Protein AF-A0A9P4Z4A3-F1 (afdb_monomer_lite)

Structure (mmCIF, N/CA/C/O backbone):
data_AF-A0A9P4Z4A3-F1
#
_entry.id   AF-A0A9P4Z4A3-F1
#
loop_
_atom_site.group_PDB
_atom_site.id
_atom_site.type_symbol
_atom_site.label_atom_id
_atom_site.label_alt_id
_atom_site.label_comp_id
_atom_site.label_asym_id
_atom_site.label_entity_id
_atom_site.label_seq_id
_atom_site.pdbx_PDB_ins_code
_atom_site.Cartn_x
_atom_site.Cartn_y
_atom_site.Cartn_z
_atom_site.occupancy
_atom_site.B_iso_or_equiv
_atom_site.auth_seq_id
_atom_site.auth_comp_id
_atom_site.auth_asym_id
_atom_site.auth_atom_id
_atom_site.pdbx_PDB_model_num
ATOM 1 N N . MET A 1 1 ? 1.607 21.836 -8.203 1.00 48.78 1 MET A N 1
ATOM 2 C CA . MET A 1 1 ? 0.965 21.521 -6.909 1.00 48.78 1 MET A CA 1
ATOM 3 C C . MET A 1 1 ? 2.015 21.617 -5.809 1.00 48.78 1 MET A C 1
ATOM 5 O O . MET A 1 1 ? 3.142 21.202 -6.047 1.00 48.78 1 MET A O 1
ATOM 9 N N . LEU A 1 2 ? 1.691 22.200 -4.655 1.00 51.38 2 LEU A N 1
ATOM 10 C CA . LEU A 1 2 ? 2.585 22.240 -3.490 1.00 51.38 2 LEU A CA 1
ATOM 11 C C . LEU A 1 2 ? 2.253 21.003 -2.627 1.00 51.38 2 LEU A C 1
ATOM 13 O O . LEU A 1 2 ? 1.085 20.830 -2.299 1.00 51.38 2 LEU A O 1
ATOM 17 N N . LEU A 1 3 ? 3.227 20.147 -2.298 1.00 50.47 3 LEU A N 1
ATOM 18 C CA . LEU A 1 3 ? 3.040 18.896 -1.536 1.00 50.47 3 LEU A CA 1
ATOM 19 C C . LEU A 1 3 ? 3.830 18.951 -0.227 1.00 50.47 3 LEU A C 1
ATOM 21 O O . LEU A 1 3 ? 5.022 19.246 -0.291 1.00 50.47 3 LEU A O 1
ATOM 25 N N . ARG A 1 4 ? 3.205 18.584 0.902 1.00 61.47 4 ARG A N 1
ATOM 26 C CA . ARG A 1 4 ? 3.897 18.293 2.169 1.00 61.47 4 ARG A CA 1
ATOM 27 C C . ARG A 1 4 ? 4.368 16.847 2.192 1.00 61.47 4 ARG A C 1
ATOM 29 O O . ARG A 1 4 ? 3.581 15.954 1.934 1.00 61.47 4 ARG A O 1
ATOM 36 N N . VAL A 1 5 ? 5.641 16.605 2.492 1.00 59.59 5 VAL A N 1
ATOM 37 C CA . VAL A 1 5 ? 6.171 15.249 2.718 1.00 59.59 5 VAL A CA 1
ATOM 38 C C . VAL A 1 5 ? 6.483 15.105 4.194 1.00 59.59 5 VAL A C 1
ATOM 40 O O . VAL A 1 5 ? 7.245 15.921 4.701 1.00 59.59 5 VAL A O 1
ATOM 43 N N . SER A 1 6 ? 5.933 14.081 4.841 1.00 62.94 6 SER A N 1
ATOM 44 C CA . SER A 1 6 ? 6.217 13.713 6.230 1.00 62.94 6 SER A CA 1
ATOM 45 C C . SER A 1 6 ? 6.711 12.269 6.274 1.00 62.94 6 SER A C 1
ATOM 47 O O . SER A 1 6 ? 6.132 11.395 5.629 1.00 62.94 6 SER A O 1
ATOM 49 N N . VAL A 1 7 ? 7.818 12.027 6.978 1.00 57.16 7 VAL A N 1
ATOM 50 C CA . VAL A 1 7 ? 8.498 10.726 6.979 1.00 57.16 7 VAL A CA 1
ATOM 51 C C . VAL A 1 7 ? 8.561 10.174 8.394 1.00 57.16 7 VAL A C 1
ATOM 53 O O . VAL A 1 7 ? 9.116 10.815 9.278 1.00 57.16 7 VAL A O 1
ATOM 56 N N . LEU A 1 8 ? 8.027 8.969 8.561 1.00 57.06 8 LEU A N 1
ATOM 57 C CA . LEU A 1 8 ? 7.970 8.230 9.813 1.00 57.06 8 LEU A CA 1
ATOM 58 C C . LEU A 1 8 ? 9.167 7.272 9.879 1.00 57.06 8 LEU A C 1
ATOM 60 O O . LEU A 1 8 ? 9.311 6.428 8.988 1.00 57.06 8 LEU A O 1
ATOM 64 N N . TYR A 1 9 ? 10.003 7.380 10.916 1.00 56.19 9 TYR A N 1
ATOM 65 C CA . TYR A 1 9 ? 11.151 6.491 11.128 1.00 56.19 9 TYR A CA 1
ATOM 66 C C . TYR A 1 9 ? 11.022 5.688 12.432 1.00 56.19 9 TYR A C 1
ATOM 68 O O . TYR A 1 9 ? 10.467 6.191 13.406 1.00 56.19 9 TYR A O 1
ATOM 76 N N . PRO A 1 10 ? 11.662 4.506 12.524 1.00 48.97 10 PRO A N 1
ATOM 77 C CA . PRO A 1 10 ? 11.825 3.755 13.777 1.00 48.97 10 PRO A CA 1
ATOM 78 C C . PRO A 1 10 ? 12.672 4.488 14.833 1.00 48.97 10 PRO A C 1
ATOM 80 O O . PRO A 1 10 ? 12.781 4.065 15.980 1.00 48.97 10 PRO A O 1
ATOM 83 N N . SER A 1 11 ? 13.313 5.593 14.445 1.00 43.56 11 SER A N 1
ATOM 84 C CA . SER A 1 11 ? 14.218 6.367 15.292 1.00 43.56 11 SER A CA 1
ATOM 85 C C . SER A 1 11 ? 14.019 7.868 15.266 1.00 43.56 11 SER A C 1
ATOM 87 O O . SER A 1 11 ? 14.801 8.574 15.903 1.00 43.56 11 SER A O 1
ATOM 89 N N . SER A 1 12 ? 13.037 8.369 14.514 1.00 44.56 12 SER A N 1
ATOM 90 C CA . SER A 1 12 ? 12.741 9.794 14.545 1.00 44.56 12 SER A CA 1
ATOM 91 C C . SER A 1 12 ? 11.955 10.148 15.801 1.00 44.56 12 SER A C 1
ATOM 93 O O . SER A 1 12 ? 11.471 9.285 16.535 1.00 44.56 12 SER A O 1
ATOM 95 N N . THR A 1 13 ? 11.808 11.444 16.039 1.00 42.16 13 THR A N 1
ATOM 96 C CA . THR A 1 13 ? 10.927 12.014 17.059 1.00 42.16 13 THR A CA 1
ATOM 97 C C . THR A 1 13 ? 9.481 11.474 16.990 1.00 42.16 13 THR A C 1
ATOM 99 O O . THR A 1 13 ? 8.774 11.520 17.990 1.00 42.16 13 THR A O 1
ATOM 102 N N . GLU A 1 14 ? 9.079 10.854 15.871 1.00 50.16 14 GLU A N 1
ATOM 103 C CA . GLU A 1 14 ? 7.826 10.118 15.645 1.00 50.16 14 GLU A CA 1
ATOM 104 C C . GLU A 1 14 ? 8.066 8.595 15.780 1.00 50.16 14 GLU A C 1
ATOM 106 O O . GLU A 1 14 ? 8.220 7.877 14.796 1.00 50.16 14 GLU A O 1
ATOM 111 N N . LYS A 1 15 ? 8.177 8.095 17.016 1.00 56.56 15 LYS A N 1
ATOM 112 C CA . LYS A 1 15 ? 8.775 6.778 17.319 1.00 56.56 15 LYS A CA 1
ATOM 113 C C . LYS A 1 15 ? 7.896 5.579 16.943 1.00 56.56 15 LYS A C 1
ATOM 115 O O . LYS A 1 15 ? 7.128 5.092 17.776 1.00 56.56 15 LYS A O 1
ATOM 120 N N . LEU A 1 16 ? 8.075 5.024 15.745 1.00 59.75 16 LEU A N 1
ATOM 121 C CA . LEU A 1 16 ? 7.850 3.583 15.562 1.00 59.75 16 LEU A CA 1
ATOM 122 C C . LEU A 1 16 ? 8.894 2.817 16.405 1.00 59.75 16 LEU A C 1
ATOM 124 O O . LEU A 1 16 ? 9.981 3.352 16.629 1.00 59.75 16 LEU A O 1
ATOM 128 N N . PRO A 1 17 ? 8.607 1.612 16.927 1.00 60.41 17 PRO A N 1
ATOM 129 C CA . PRO A 1 17 ? 9.625 0.839 17.633 1.00 60.41 17 PRO A CA 1
ATOM 130 C C . PRO A 1 17 ? 10.829 0.584 16.714 1.00 60.41 17 PRO A C 1
ATOM 132 O O . PRO A 1 17 ? 10.660 0.285 15.532 1.00 60.41 17 PRO A O 1
ATOM 135 N N . SER A 1 18 ? 12.040 0.750 17.253 1.00 58.38 18 SER A N 1
ATOM 136 C CA . SER A 1 18 ? 13.311 0.787 16.507 1.00 58.38 18 SER A CA 1
ATOM 137 C C . SER A 1 18 ? 13.627 -0.489 15.716 1.00 58.38 18 SER A C 1
ATOM 139 O O . SER A 1 18 ? 14.493 -0.492 14.854 1.00 58.38 18 SER A O 1
ATOM 141 N N . ASP A 1 19 ? 12.937 -1.574 16.021 1.00 66.50 19 ASP A N 1
ATOM 142 C CA . ASP A 1 19 ? 13.086 -2.909 15.461 1.00 66.50 19 ASP A CA 1
ATOM 143 C C . ASP A 1 19 ? 11.904 -3.329 14.579 1.00 66.50 19 ASP A C 1
ATOM 145 O O . ASP A 1 19 ? 11.786 -4.506 14.269 1.00 66.50 19 ASP A O 1
ATOM 149 N N . THR A 1 20 ? 11.047 -2.390 14.164 1.00 74.62 20 THR A N 1
ATOM 150 C CA . THR A 1 20 ? 9.906 -2.699 13.290 1.00 74.62 20 THR A CA 1
ATOM 151 C C . THR A 1 20 ? 10.229 -2.516 11.816 1.00 74.62 20 THR A C 1
ATOM 153 O O . THR A 1 20 ? 10.944 -1.590 11.424 1.00 74.62 20 THR A O 1
ATOM 156 N N . TRP A 1 21 ? 9.613 -3.353 10.981 1.00 85.62 21 TRP A N 1
ATOM 157 C CA . TRP A 1 21 ? 9.595 -3.191 9.532 1.00 85.62 21 TRP A CA 1
ATOM 158 C C . TRP A 1 21 ? 8.211 -2.730 9.062 1.00 85.62 21 TRP A C 1
ATOM 160 O O . TRP A 1 21 ? 7.334 -3.566 8.838 1.00 85.62 21 TRP A O 1
ATOM 170 N N . PRO A 1 22 ? 7.957 -1.421 8.890 1.00 89.81 22 PRO A N 1
ATOM 171 C CA . PRO A 1 22 ? 6.704 -0.955 8.311 1.00 89.81 22 PRO A CA 1
ATOM 172 C C . PRO A 1 22 ? 6.542 -1.449 6.875 1.00 89.81 22 PRO A C 1
ATOM 174 O O . PRO A 1 22 ? 7.408 -1.206 6.040 1.00 89.81 22 PRO A O 1
ATOM 177 N N . GLU A 1 23 ? 5.419 -2.087 6.574 1.00 90.69 23 GLU A N 1
ATOM 178 C CA . GLU A 1 23 ? 5.132 -2.635 5.240 1.00 90.69 23 GLU A CA 1
ATOM 179 C C . GLU A 1 23 ? 3.881 -2.022 4.607 1.00 90.69 23 GLU A C 1
ATOM 181 O O . GLU A 1 23 ? 3.745 -1.950 3.388 1.00 90.69 23 GLU A O 1
ATOM 186 N N . GLY A 1 24 ? 2.964 -1.523 5.432 1.00 93.31 24 GLY A N 1
ATOM 187 C CA . GLY A 1 24 ? 1.728 -0.909 4.974 1.00 93.31 24 GLY A CA 1
ATOM 188 C C . GLY A 1 24 ? 1.406 0.344 5.767 1.00 93.31 24 GLY A C 1
ATOM 189 O O . GLY A 1 24 ? 1.758 0.489 6.938 1.00 93.31 24 GLY A O 1
ATOM 190 N N . ILE A 1 25 ? 0.727 1.263 5.093 1.00 95.00 25 ILE A N 1
ATOM 191 C CA . ILE A 1 25 ? 0.263 2.520 5.659 1.00 95.00 25 ILE A CA 1
ATOM 192 C C . ILE A 1 25 ? -1.116 2.835 5.092 1.00 95.00 25 ILE A C 1
ATOM 194 O O . ILE A 1 25 ? -1.374 2.611 3.909 1.00 95.00 25 ILE A O 1
ATOM 198 N N . SER A 1 26 ? -2.001 3.358 5.934 1.00 95.00 26 SER A N 1
ATOM 199 C CA . SER A 1 26 ? -3.251 3.962 5.485 1.00 95.00 26 SER A CA 1
ATOM 200 C C . SER A 1 26 ? -3.609 5.150 6.366 1.00 95.00 26 SER A C 1
ATOM 202 O O . SER A 1 26 ? -3.482 5.075 7.589 1.00 95.00 26 SER A O 1
ATOM 204 N N . VAL A 1 27 ? -4.054 6.250 5.761 1.00 91.00 27 VAL A N 1
ATOM 205 C CA . VAL A 1 27 ? -4.457 7.450 6.507 1.00 91.00 27 VAL A CA 1
ATOM 206 C C . VAL A 1 27 ? -5.970 7.465 6.728 1.00 91.00 27 VAL A C 1
ATOM 208 O O . VAL A 1 27 ? -6.758 7.302 5.792 1.00 91.00 27 VAL A O 1
ATOM 211 N N . ARG A 1 28 ? -6.387 7.672 7.980 1.00 91.12 28 ARG A N 1
ATOM 212 C CA . ARG A 1 28 ? -7.790 7.863 8.370 1.00 91.12 28 ARG A CA 1
ATOM 213 C C . ARG A 1 28 ? -8.300 9.232 7.921 1.00 91.12 28 ARG A C 1
ATOM 215 O O . ARG A 1 28 ? -7.529 10.179 7.784 1.00 91.12 28 ARG A O 1
ATOM 222 N N . ARG A 1 29 ? -9.622 9.399 7.805 1.00 85.69 29 ARG A N 1
ATOM 223 C CA . ARG A 1 29 ? -10.233 10.725 7.571 1.00 85.69 29 ARG A CA 1
ATOM 224 C C . ARG A 1 29 ? -9.938 11.727 8.696 1.00 85.69 29 ARG A C 1
ATOM 226 O O . ARG A 1 29 ? -9.968 12.930 8.458 1.00 85.69 29 ARG A O 1
ATOM 233 N N . THR A 1 30 ? -9.632 11.250 9.905 1.00 82.56 30 THR A N 1
ATOM 234 C CA . THR A 1 30 ? -9.181 12.092 11.028 1.00 82.56 30 THR A CA 1
ATOM 235 C C . THR A 1 30 ? -7.771 12.657 10.837 1.00 82.56 30 THR A C 1
ATOM 237 O O . THR A 1 30 ? -7.389 13.564 11.570 1.00 82.56 30 THR A O 1
ATOM 240 N N . GLY A 1 31 ? -7.002 12.139 9.873 1.00 82.81 31 GLY A N 1
ATOM 241 C CA . GLY A 1 31 ? -5.574 12.416 9.713 1.00 82.81 31 GLY A CA 1
ATOM 242 C C . GLY A 1 31 ? -4.672 11.476 10.517 1.00 82.81 31 GLY A C 1
ATOM 243 O O . GLY A 1 31 ? -3.457 11.520 10.343 1.00 82.81 31 GLY A O 1
ATOM 244 N N . ASP A 1 32 ? -5.240 10.605 11.359 1.00 87.44 32 ASP A N 1
ATOM 245 C CA . ASP A 1 32 ? -4.472 9.561 12.041 1.00 87.44 32 ASP A CA 1
ATOM 246 C C . ASP A 1 32 ? -3.881 8.584 11.023 1.00 87.44 32 ASP A C 1
ATOM 248 O O . ASP A 1 32 ? -4.533 8.200 10.047 1.00 87.44 32 ASP A O 1
ATOM 252 N N . ILE A 1 33 ? -2.661 8.133 11.282 1.00 91.19 33 ILE A N 1
ATOM 253 C CA . ILE A 1 33 ? -1.950 7.210 10.400 1.00 91.19 33 ILE A CA 1
ATOM 254 C C . ILE A 1 33 ? -2.001 5.819 11.009 1.00 91.19 33 ILE A C 1
ATOM 256 O O . ILE A 1 33 ? -1.636 5.633 12.169 1.00 91.19 33 ILE A O 1
ATOM 260 N N . LEU A 1 34 ? -2.420 4.841 10.215 1.00 95.00 34 LEU A N 1
ATOM 261 C CA . LEU A 1 34 ? -2.324 3.426 10.541 1.00 95.00 34 LEU A CA 1
ATOM 262 C C . LEU A 1 34 ? -1.080 2.859 9.873 1.00 95.00 34 LEU A C 1
ATOM 264 O O . LEU A 1 34 ? -0.906 3.026 8.667 1.00 95.00 34 LEU A O 1
ATOM 268 N N . VAL A 1 35 ? -0.244 2.177 10.647 1.00 94.19 35 VAL A N 1
ATOM 269 C CA . VAL A 1 35 ? 0.977 1.526 10.168 1.00 94.19 35 VAL A CA 1
ATOM 270 C C . VAL A 1 35 ? 0.901 0.042 10.491 1.00 94.19 35 VAL A C 1
ATOM 272 O O . VAL A 1 35 ? 0.472 -0.345 11.581 1.00 94.19 35 VAL A O 1
ATOM 275 N N . THR A 1 36 ? 1.302 -0.786 9.535 1.00 95.06 36 THR A N 1
ATOM 276 C CA . THR A 1 36 ? 1.400 -2.237 9.686 1.00 95.06 36 THR A CA 1
ATOM 277 C C . THR A 1 36 ? 2.842 -2.687 9.553 1.00 95.06 36 THR A C 1
ATOM 279 O O . THR A 1 36 ? 3.577 -2.135 8.734 1.00 95.06 36 THR A O 1
ATOM 282 N N . CYS A 1 37 ? 3.227 -3.705 10.318 1.00 90.31 37 CYS A N 1
ATOM 283 C CA . CYS A 1 37 ? 4.598 -4.201 10.361 1.00 90.31 37 CYS A CA 1
ATOM 284 C C . CYS A 1 37 ? 4.700 -5.609 9.754 1.00 90.31 37 CYS A C 1
ATOM 286 O O . CYS A 1 37 ? 3.863 -6.468 10.028 1.00 90.31 37 CYS A O 1
ATOM 288 N N . LEU A 1 38 ? 5.727 -5.858 8.940 1.00 89.56 38 LEU A N 1
ATOM 289 C CA . LEU A 1 38 ? 5.989 -7.154 8.299 1.00 89.56 38 LEU A CA 1
ATOM 290 C C . LEU A 1 38 ? 6.302 -8.258 9.323 1.00 89.56 38 LEU A C 1
ATOM 292 O O . LEU A 1 38 ? 6.051 -9.435 9.076 1.00 89.56 38 LEU A O 1
ATOM 296 N N . ASP A 1 39 ? 6.863 -7.862 10.460 1.00 84.88 39 ASP A N 1
ATOM 297 C CA . ASP A 1 39 ? 7.444 -8.696 11.510 1.00 84.88 39 ASP A CA 1
ATOM 298 C C . ASP A 1 39 ? 6.670 -8.660 12.834 1.00 84.88 39 ASP A C 1
ATOM 300 O O . ASP A 1 39 ? 7.022 -9.370 13.782 1.00 84.88 39 ASP A O 1
ATOM 304 N N . GLU A 1 40 ? 5.575 -7.898 12.887 1.00 90.75 40 GLU A N 1
ATOM 305 C CA . GLU A 1 40 ? 4.655 -7.898 14.017 1.00 90.75 40 GLU A CA 1
ATOM 306 C C . GLU A 1 40 ? 3.191 -7.964 13.564 1.00 90.75 40 GLU A C 1
ATOM 308 O O . GLU A 1 40 ? 2.786 -7.273 12.631 1.00 90.75 40 GLU A O 1
ATOM 313 N N . PRO A 1 41 ? 2.324 -8.723 14.259 1.00 95.56 41 PRO A N 1
ATOM 314 C CA . PRO A 1 41 ? 0.896 -8.784 13.953 1.00 95.56 41 PRO A CA 1
ATOM 315 C C . PRO A 1 41 ? 0.116 -7.605 14.570 1.00 95.56 41 PRO A C 1
ATOM 317 O O . PRO A 1 41 ? -1.062 -7.756 14.910 1.00 95.56 41 PRO A O 1
ATOM 320 N N . ASP A 1 42 ? 0.767 -6.453 14.749 1.00 94.44 42 ASP A N 1
ATOM 321 C CA . ASP A 1 42 ? 0.222 -5.270 15.412 1.00 94.44 42 ASP A CA 1
ATOM 322 C C . ASP A 1 42 ? -0.069 -4.157 14.389 1.00 94.44 42 ASP A C 1
ATOM 324 O O . ASP A 1 42 ? 0.760 -3.825 13.546 1.00 94.44 42 ASP A O 1
ATOM 328 N N . ILE A 1 43 ? -1.258 -3.552 14.477 1.00 95.69 43 ILE A N 1
ATOM 329 C CA . ILE A 1 43 ? -1.527 -2.255 13.844 1.00 95.69 43 ILE A CA 1
ATOM 330 C C . ILE A 1 43 ? -1.111 -1.181 14.832 1.00 95.69 43 ILE A C 1
ATOM 332 O O . ILE A 1 43 ? -1.608 -1.146 15.965 1.00 95.69 43 ILE A O 1
ATOM 336 N N . LEU A 1 44 ? -0.257 -0.274 14.384 1.00 93.31 44 LEU A N 1
ATOM 337 C CA . LEU A 1 44 ? 0.111 0.926 15.115 1.00 93.31 44 LEU A CA 1
ATOM 338 C C . LEU A 1 44 ? -0.728 2.102 14.610 1.00 93.31 44 LEU A C 1
ATOM 340 O O . LEU A 1 44 ? -1.039 2.191 13.424 1.00 93.31 44 LEU A O 1
ATOM 344 N N . VAL A 1 45 ? -1.103 2.999 15.516 1.00 91.19 45 VAL A N 1
ATOM 345 C CA . VAL A 1 45 ? -1.742 4.273 15.189 1.00 91.19 45 VAL A CA 1
ATOM 346 C C . VAL A 1 45 ? -0.866 5.424 15.651 1.00 91.19 45 VAL A C 1
ATOM 348 O O . VAL A 1 45 ? -0.340 5.404 16.766 1.00 91.19 45 VAL A O 1
ATOM 351 N N . ILE A 1 46 ? -0.733 6.426 14.789 1.00 86.81 46 ILE A N 1
ATOM 352 C CA . ILE A 1 46 ? -0.049 7.684 15.066 1.00 86.81 46 ILE A CA 1
ATOM 353 C C . ILE A 1 46 ? -1.094 8.789 14.983 1.00 86.81 46 ILE A C 1
ATOM 355 O O . ILE A 1 46 ? -1.663 9.024 13.914 1.00 86.81 46 ILE A O 1
ATOM 359 N N . ASN A 1 47 ? -1.356 9.450 16.110 1.00 80.00 47 ASN A N 1
ATOM 360 C CA . ASN A 1 47 ? -2.244 10.605 16.133 1.00 80.00 47 ASN A CA 1
ATOM 361 C C . ASN A 1 47 ? -1.473 11.844 15.667 1.00 80.00 47 ASN A C 1
ATOM 363 O O . ASN A 1 47 ? -0.559 12.308 16.345 1.00 80.00 47 ASN A O 1
ATOM 367 N N . VAL A 1 48 ? -1.822 12.354 14.488 1.00 70.62 48 VAL A N 1
ATOM 368 C CA . VAL A 1 48 ? -1.147 13.510 13.875 1.00 70.62 48 VAL A CA 1
ATOM 369 C C . VAL A 1 48 ? -1.752 14.834 14.353 1.00 70.62 48 VAL A C 1
ATOM 371 O O . VAL A 1 48 ? -1.105 15.876 14.258 1.00 70.62 48 VAL A O 1
ATOM 374 N N . ALA A 1 49 ? -2.980 14.804 14.876 1.00 62.25 49 ALA A N 1
ATOM 375 C CA . ALA A 1 49 ? -3.729 15.990 15.274 1.00 62.25 49 ALA A CA 1
ATOM 376 C C . ALA A 1 49 ? -3.334 16.540 16.656 1.00 62.25 49 ALA A C 1
ATOM 378 O O . ALA A 1 49 ? -3.711 17.666 16.971 1.00 62.25 49 ALA A O 1
ATOM 379 N N . GLU A 1 50 ? -2.603 15.775 17.477 1.00 56.53 50 GLU A N 1
ATOM 380 C CA . GLU A 1 50 ? -2.300 16.168 18.863 1.00 56.53 50 GLU A CA 1
ATOM 381 C C . GLU A 1 50 ? -1.315 17.339 18.991 1.00 56.53 50 GLU A C 1
ATOM 383 O O . GLU A 1 50 ? -1.443 18.089 19.952 1.00 56.53 50 GLU A O 1
ATOM 388 N N . ASP A 1 51 ? -0.422 17.567 18.022 1.00 53.25 51 ASP A N 1
ATOM 389 C CA . ASP A 1 51 ? 0.331 18.824 17.904 1.00 53.25 51 ASP A CA 1
ATOM 390 C C . ASP A 1 51 ? 1.016 18.915 16.519 1.00 53.25 51 ASP A C 1
ATOM 392 O O . ASP A 1 51 ? 1.878 18.085 16.191 1.00 53.25 51 ASP A O 1
ATOM 396 N N . PRO A 1 52 ? 0.619 19.846 15.631 1.00 54.62 52 PRO A N 1
ATOM 397 C CA . PRO A 1 52 ? 1.302 20.034 14.355 1.00 54.62 52 PRO A CA 1
ATOM 398 C C . PRO A 1 52 ? 2.684 20.688 14.506 1.00 54.62 52 PRO A C 1
ATOM 400 O O . PRO A 1 52 ? 3.492 20.532 13.584 1.00 54.62 52 PRO A O 1
ATOM 403 N N . ASP A 1 53 ? 2.929 21.382 15.622 1.00 52.66 53 ASP A N 1
ATOM 404 C CA . ASP A 1 53 ? 4.119 22.193 15.881 1.00 52.66 53 ASP A CA 1
ATOM 405 C C . ASP A 1 53 ? 5.137 21.466 16.785 1.00 52.66 53 ASP A C 1
ATOM 407 O O . ASP A 1 53 ? 6.329 21.748 16.688 1.00 52.66 53 ASP A O 1
ATOM 411 N N . GLU A 1 54 ? 4.702 20.470 17.571 1.00 56.03 54 GLU A N 1
ATOM 412 C CA . GLU A 1 54 ? 5.566 19.595 18.393 1.00 56.03 54 GLU A CA 1
ATOM 413 C C . GLU A 1 54 ? 5.423 18.097 18.016 1.00 56.03 54 GLU A C 1
ATOM 415 O O . GLU A 1 54 ? 4.893 17.286 18.786 1.00 56.03 54 GLU A O 1
ATOM 420 N N . PRO A 1 55 ? 5.874 17.675 16.817 1.00 55.75 55 PRO A N 1
ATOM 421 C CA . PRO A 1 55 ? 5.733 16.296 16.338 1.00 55.75 55 PRO A CA 1
ATOM 422 C C . PRO A 1 55 ? 6.436 15.246 17.215 1.00 55.75 55 PRO A C 1
ATOM 424 O O . PRO A 1 55 ? 6.036 14.083 17.195 1.00 55.75 55 PRO A O 1
ATOM 427 N N . GLU A 1 56 ? 7.420 15.631 18.030 1.00 52.53 56 GLU A N 1
ATOM 428 C CA . GLU A 1 56 ? 8.042 14.789 19.063 1.00 52.53 56 GLU A CA 1
ATOM 429 C C . GLU A 1 56 ? 7.083 14.285 20.150 1.00 52.53 56 GLU A C 1
ATOM 431 O O . GLU A 1 56 ? 7.390 13.304 20.834 1.00 52.53 56 GLU A O 1
ATOM 436 N N . ASN A 1 57 ? 5.915 14.912 20.295 1.00 54.00 57 ASN A N 1
ATOM 437 C CA . ASN A 1 57 ? 4.891 14.495 21.248 1.00 54.00 57 ASN A CA 1
ATOM 438 C C . ASN A 1 57 ? 3.870 13.520 20.644 1.00 54.00 57 ASN A C 1
ATOM 440 O O . ASN A 1 57 ? 2.980 13.053 21.361 1.00 54.00 57 ASN A O 1
ATOM 444 N N . ARG A 1 58 ? 3.979 13.178 19.350 1.00 67.88 58 ARG A N 1
ATOM 445 C CA . ARG A 1 58 ? 3.045 12.253 18.692 1.00 67.88 58 ARG A CA 1
ATOM 446 C C . ARG A 1 58 ? 3.148 10.864 19.307 1.00 67.88 58 ARG A C 1
ATOM 448 O O . ARG A 1 58 ? 4.177 10.192 19.245 1.00 67.88 58 ARG A O 1
ATOM 455 N N . LEU A 1 59 ? 2.043 10.410 19.891 1.00 69.38 59 LEU A N 1
ATOM 456 C CA . LEU A 1 59 ? 1.972 9.111 20.543 1.00 69.38 59 LEU A CA 1
ATOM 457 C C . LEU A 1 59 ? 1.718 8.009 19.513 1.00 69.38 59 LEU A C 1
ATOM 459 O O . LEU A 1 59 ? 0.608 7.874 18.996 1.00 69.38 59 LEU A O 1
ATOM 463 N N . VAL A 1 60 ? 2.728 7.170 19.282 1.00 81.81 60 VAL A N 1
ATOM 464 C CA . VAL A 1 60 ? 2.540 5.881 18.610 1.00 81.81 60 VAL A CA 1
ATOM 465 C C . VAL A 1 60 ? 1.946 4.896 19.609 1.00 81.81 60 VAL A C 1
ATOM 467 O O . VAL A 1 60 ? 2.501 4.654 20.684 1.00 81.81 60 VAL A O 1
ATOM 470 N N . LYS A 1 61 ? 0.787 4.330 19.275 1.00 86.25 61 LYS A N 1
ATOM 471 C CA . LYS A 1 61 ? 0.093 3.353 20.119 1.00 86.25 61 LYS A CA 1
ATOM 472 C C . LYS A 1 61 ? -0.233 2.112 19.315 1.00 86.25 61 LYS A C 1
ATOM 474 O O . LYS A 1 61 ? -0.660 2.200 18.170 1.00 86.25 61 LYS A O 1
ATOM 479 N N . ARG A 1 62 ? -0.128 0.946 19.948 1.00 91.69 62 ARG A N 1
ATOM 480 C CA . ARG A 1 62 ? -0.735 -0.262 19.394 1.00 91.69 62 ARG A CA 1
ATOM 481 C C . ARG A 1 62 ? -2.254 -0.124 19.424 1.00 91.69 62 ARG A C 1
ATOM 483 O O . ARG A 1 62 ? -2.840 -0.001 20.498 1.00 91.69 62 ARG A O 1
ATOM 490 N N . LEU A 1 63 ? -2.870 -0.188 18.251 1.00 94.75 63 LEU A N 1
ATOM 491 C CA . LEU A 1 63 ? -4.314 -0.133 18.064 1.00 94.75 63 LEU A CA 1
ATOM 492 C C . LEU A 1 63 ? -4.949 -1.524 18.166 1.00 94.75 63 LEU A C 1
ATOM 494 O O . LEU A 1 63 ? -5.965 -1.700 18.837 1.00 94.75 63 LEU A O 1
ATOM 498 N N . HIS A 1 64 ? -4.351 -2.521 17.515 1.00 97.12 64 HIS A N 1
ATOM 499 C CA . HIS A 1 64 ? -4.888 -3.880 17.459 1.00 97.12 64 HIS A CA 1
ATOM 500 C C . HIS A 1 64 ? -3.774 -4.907 17.286 1.00 97.12 64 HIS A C 1
ATOM 502 O O . HIS A 1 64 ? -2.765 -4.593 16.667 1.00 97.12 64 HIS A O 1
ATOM 508 N N . ARG A 1 65 ? -3.984 -6.124 17.799 1.00 97.19 65 ARG A N 1
ATOM 509 C CA . ARG A 1 65 ? -3.111 -7.281 17.574 1.00 97.19 65 ARG A CA 1
ATOM 510 C C . ARG A 1 65 ? -3.930 -8.431 17.017 1.00 97.19 65 ARG A C 1
ATOM 512 O O . ARG A 1 65 ? -4.905 -8.835 17.653 1.00 97.19 65 ARG A O 1
ATOM 519 N N . PHE A 1 66 ? -3.513 -8.977 15.883 1.00 97.56 66 PHE A N 1
ATOM 520 C CA . PHE A 1 66 ? -4.165 -10.140 15.293 1.00 97.56 66 PHE A CA 1
ATOM 521 C C . PHE A 1 66 ? -3.607 -11.444 15.881 1.00 97.56 66 PHE A C 1
ATOM 523 O O . PHE A 1 66 ? -2.396 -11.565 16.085 1.00 97.56 66 PHE A O 1
ATOM 530 N N . PRO A 1 67 ? -4.469 -12.428 16.190 1.00 96.19 67 PRO A N 1
ATOM 531 C CA . PRO A 1 67 ? -4.021 -13.752 16.601 1.00 96.19 67 PRO A CA 1
ATOM 532 C C . PRO A 1 67 ? -3.473 -14.542 15.404 1.00 96.19 67 PRO A C 1
ATOM 534 O O . PRO A 1 67 ? -3.780 -14.235 14.254 1.00 96.19 67 PRO A O 1
ATOM 537 N N . ASP A 1 68 ? -2.694 -15.588 15.691 1.00 92.69 68 ASP A N 1
ATOM 538 C CA . ASP A 1 68 ? -2.251 -16.607 14.721 1.00 92.69 68 ASP A CA 1
ATOM 539 C C . ASP A 1 68 ? -1.465 -16.084 13.499 1.00 92.69 68 ASP A C 1
ATOM 541 O O . ASP A 1 68 ? -1.324 -16.779 12.496 1.00 92.69 68 ASP A O 1
ATOM 545 N N . ALA A 1 69 ? -0.905 -14.878 13.602 1.00 96.50 69 ALA A N 1
ATOM 546 C CA . ALA A 1 69 ? -0.022 -14.260 12.619 1.00 96.50 69 ALA A CA 1
ATOM 547 C C . ALA A 1 69 ? 1.240 -13.723 13.307 1.00 96.50 69 ALA A C 1
ATOM 549 O O . ALA A 1 69 ? 1.252 -13.488 14.519 1.00 96.50 69 ALA A O 1
ATOM 550 N N . ASN A 1 70 ? 2.300 -13.500 12.532 1.00 94.62 70 ASN A N 1
ATOM 551 C CA . ASN A 1 70 ? 3.489 -12.781 13.000 1.00 94.62 70 ASN A CA 1
ATOM 552 C C . ASN A 1 70 ? 3.807 -11.542 12.152 1.00 94.62 70 ASN A C 1
ATOM 554 O O . ASN A 1 70 ? 4.836 -10.933 12.384 1.00 94.62 70 ASN A O 1
ATOM 558 N N . GLY A 1 71 ? 2.935 -11.174 11.210 1.00 94.56 71 GLY A N 1
ATOM 559 C CA . GLY A 1 71 ? 3.120 -10.010 10.355 1.00 94.56 71 GLY A CA 1
ATOM 560 C C . GLY A 1 71 ? 1.822 -9.546 9.706 1.00 94.56 71 GLY A C 1
ATOM 561 O O . GLY A 1 71 ? 0.866 -10.321 9.550 1.00 94.56 71 GLY A O 1
ATOM 562 N N . ILE A 1 72 ? 1.804 -8.278 9.308 1.00 96.50 72 ILE A N 1
ATOM 563 C CA . ILE A 1 72 ? 0.729 -7.632 8.561 1.00 96.50 72 ILE A CA 1
ATOM 564 C C . ILE A 1 72 ? 1.306 -6.997 7.289 1.00 96.50 72 ILE A C 1
ATOM 566 O O . ILE A 1 72 ? 2.216 -6.176 7.338 1.00 96.50 72 ILE A O 1
ATOM 570 N N . TYR A 1 73 ? 0.722 -7.346 6.147 1.00 94.94 73 TYR A N 1
ATOM 571 C CA . TYR A 1 73 ? 1.310 -7.129 4.819 1.00 94.94 73 TYR A CA 1
ATOM 572 C C . TYR A 1 73 ? 0.534 -6.129 3.976 1.00 94.94 73 TYR A C 1
ATOM 574 O O . TYR A 1 73 ? 1.034 -5.565 3.009 1.00 94.94 73 TYR A O 1
ATOM 582 N N . GLY A 1 74 ? -0.724 -5.908 4.333 1.00 94.94 74 GLY A N 1
ATOM 583 C CA . GLY A 1 74 ? -1.539 -4.905 3.687 1.00 94.94 74 GLY A CA 1
ATOM 584 C C . GLY A 1 74 ? -2.567 -4.356 4.640 1.00 94.94 74 GLY A C 1
ATOM 585 O O . GLY A 1 74 ? -3.208 -5.094 5.388 1.00 94.94 74 GLY A O 1
ATOM 586 N N . ILE A 1 75 ? -2.780 -3.057 4.522 1.00 97.81 75 ILE A N 1
ATOM 587 C CA . ILE A 1 75 ? -3.917 -2.349 5.081 1.00 97.81 75 ILE A CA 1
ATOM 588 C C . ILE A 1 75 ? -4.451 -1.411 4.012 1.00 97.81 75 ILE A C 1
ATOM 590 O O . ILE A 1 75 ? -3.688 -0.812 3.259 1.00 97.81 75 ILE A O 1
ATOM 594 N N . GLY A 1 76 ? -5.767 -1.296 3.928 1.00 96.81 76 GLY A N 1
ATOM 595 C CA . GLY A 1 76 ? -6.394 -0.352 3.025 1.00 96.81 76 GLY A CA 1
ATOM 596 C C . GLY A 1 76 ? -7.788 -0.012 3.504 1.00 96.81 76 GLY A C 1
ATOM 597 O O . GLY A 1 76 ? -8.545 -0.884 3.936 1.00 96.81 76 GLY A O 1
ATOM 598 N N . ARG A 1 77 ? -8.127 1.271 3.426 1.00 95.19 77 ARG A N 1
ATOM 599 C CA . ARG A 1 77 ? -9.475 1.754 3.707 1.00 95.19 77 ARG A CA 1
ATOM 600 C C . ARG A 1 77 ? -10.463 1.150 2.711 1.00 95.19 77 ARG A C 1
ATOM 602 O O . ARG A 1 77 ? -10.222 1.167 1.504 1.00 95.19 77 ARG A O 1
ATOM 609 N N . VAL A 1 78 ? -11.585 0.654 3.218 1.00 95.12 78 VAL A N 1
ATOM 610 C CA . VAL A 1 78 ? -12.700 0.198 2.388 1.00 95.12 78 VAL A CA 1
ATOM 611 C C . VAL A 1 78 ? -13.405 1.443 1.828 1.00 95.12 78 VAL A C 1
ATOM 613 O O . VAL A 1 78 ? -13.843 2.290 2.616 1.00 95.12 78 VAL A O 1
ATOM 616 N N . PRO A 1 79 ? -13.506 1.612 0.495 1.00 89.88 79 PRO A N 1
ATOM 617 C CA . PRO A 1 79 ? -14.131 2.796 -0.089 1.00 89.88 79 PRO A CA 1
ATOM 618 C C . PRO A 1 79 ? -15.608 2.842 0.267 1.00 89.88 79 PRO A C 1
ATOM 620 O O . PRO A 1 79 ? -16.269 1.817 0.222 1.00 89.88 79 PRO A O 1
ATOM 623 N N . ARG A 1 80 ? -16.174 4.012 0.532 1.00 85.44 80 ARG A N 1
ATOM 624 C CA . ARG A 1 80 ? -17.595 4.158 0.867 1.00 85.44 80 ARG A CA 1
ATOM 625 C C . ARG A 1 80 ? -18.386 4.810 -0.266 1.00 85.44 80 ARG A C 1
ATOM 627 O O . ARG A 1 80 ? -17.802 5.575 -1.031 1.00 85.44 80 ARG A O 1
ATOM 634 N N . PRO A 1 81 ? -19.707 4.575 -0.373 1.00 78.44 81 PRO A N 1
ATOM 635 C CA . PRO A 1 81 ? -20.559 5.248 -1.358 1.00 78.44 81 PRO A CA 1
ATOM 636 C C . PRO A 1 81 ? -20.477 6.783 -1.331 1.00 78.44 81 PRO A C 1
ATOM 638 O O . PRO A 1 81 ? -20.518 7.421 -2.377 1.00 78.44 81 PRO A O 1
ATOM 641 N N . ASP A 1 82 ? -20.326 7.387 -0.150 1.00 72.94 82 ASP A N 1
ATOM 642 C CA . ASP A 1 82 ? -20.192 8.841 0.008 1.00 72.94 82 ASP A CA 1
ATOM 643 C C . ASP A 1 82 ? -18.819 9.389 -0.409 1.00 72.94 82 ASP A C 1
ATOM 645 O O . ASP A 1 82 ? -18.706 10.602 -0.582 1.00 72.94 82 ASP A O 1
ATOM 649 N N . ASP A 1 83 ? -17.811 8.531 -0.631 1.00 74.81 83 ASP A N 1
ATOM 650 C CA . ASP A 1 83 ? -16.526 8.967 -1.200 1.00 74.81 83 ASP A CA 1
ATOM 651 C C . ASP A 1 83 ? -16.717 9.584 -2.600 1.00 74.81 83 ASP A C 1
ATOM 653 O O . ASP A 1 83 ? -15.995 10.518 -2.944 1.00 74.81 83 ASP A O 1
ATOM 657 N N . ASP A 1 84 ? -17.711 9.121 -3.380 1.00 65.31 84 ASP A N 1
ATOM 658 C CA . ASP A 1 84 ? -17.977 9.616 -4.746 1.00 65.31 84 ASP A CA 1
ATOM 659 C C . ASP A 1 84 ? -18.559 11.036 -4.754 1.00 65.31 84 ASP A C 1
ATOM 661 O O . ASP A 1 84 ? -18.290 11.825 -5.656 1.00 65.31 84 ASP A O 1
ATOM 665 N N . ALA A 1 85 ? -19.422 11.343 -3.781 1.00 53.81 85 ALA A N 1
ATOM 666 C CA . ALA A 1 85 ? -20.256 12.544 -3.802 1.00 53.81 85 ALA A CA 1
ATOM 667 C C . ALA A 1 85 ? -19.667 13.695 -2.985 1.00 53.81 85 ALA A C 1
ATOM 669 O O . ALA A 1 85 ? -19.898 14.859 -3.309 1.00 53.81 85 ALA A O 1
ATOM 670 N N . ALA A 1 86 ? -18.949 13.374 -1.909 1.00 50.16 86 ALA A N 1
ATOM 671 C CA . ALA A 1 86 ? -18.471 14.370 -0.966 1.00 50.16 86 ALA A CA 1
ATOM 672 C C . ALA A 1 86 ? -16.946 14.476 -0.908 1.00 50.16 86 ALA A C 1
ATOM 674 O O . ALA A 1 86 ? -16.466 15.416 -0.292 1.00 50.16 86 ALA A O 1
ATOM 675 N N . GLY A 1 87 ? -16.194 13.572 -1.552 1.00 56.44 87 GLY A N 1
ATOM 676 C CA . GLY A 1 87 ? -14.750 13.443 -1.351 1.00 56.44 87 GLY A CA 1
ATOM 677 C C . GLY A 1 87 ? -14.413 12.757 -0.020 1.00 56.44 87 GLY A C 1
ATOM 678 O O . GLY A 1 87 ? -15.292 12.270 0.690 1.00 56.44 87 GLY A O 1
ATOM 679 N N . TYR A 1 88 ? -13.132 12.740 0.358 1.00 56.19 88 TYR A N 1
ATOM 680 C CA . TYR A 1 88 ? -12.587 12.155 1.607 1.00 56.19 88 TYR A CA 1
ATOM 681 C C . TYR A 1 88 ? -13.000 12.897 2.896 1.00 56.19 88 TYR A C 1
ATOM 683 O O . TYR A 1 88 ? -12.381 12.796 3.950 1.00 56.19 88 TYR A O 1
ATOM 691 N N . ASP A 1 89 ? -14.094 13.629 2.825 1.00 59.84 89 ASP A N 1
ATOM 692 C CA . ASP A 1 89 ? -14.131 15.001 3.296 1.00 59.84 89 ASP A CA 1
ATOM 693 C C . ASP A 1 89 ? -15.255 15.184 4.343 1.00 59.84 89 ASP A C 1
ATOM 695 O O . ASP A 1 89 ? -15.320 16.167 5.075 1.00 59.84 89 ASP A O 1
ATOM 699 N N . VAL A 1 90 ? -16.130 14.190 4.503 1.00 63.31 90 VAL A N 1
ATOM 700 C CA . VAL A 1 90 ? -17.155 14.195 5.553 1.00 63.31 90 VAL A CA 1
ATOM 701 C C . VAL A 1 90 ? -16.615 13.462 6.783 1.00 63.31 90 VAL A C 1
ATOM 703 O O . VAL A 1 90 ? -16.243 12.292 6.664 1.00 63.31 90 VAL A O 1
ATOM 706 N N . PRO A 1 91 ? -16.576 14.081 7.975 1.00 65.44 91 PRO A N 1
ATOM 707 C CA . PRO A 1 91 ? -16.281 13.361 9.206 1.00 65.44 91 PRO A CA 1
ATOM 708 C C . PRO A 1 91 ? -17.272 12.217 9.397 1.00 65.44 91 PRO A C 1
ATOM 710 O O . PRO A 1 91 ? -18.476 12.378 9.196 1.00 65.44 91 PRO A O 1
ATOM 713 N N . VAL A 1 92 ? -16.764 11.050 9.771 1.00 74.38 92 VAL A N 1
ATOM 714 C CA . VAL A 1 92 ? -17.582 9.863 10.009 1.00 74.38 92 VAL A CA 1
ATOM 715 C C . VAL A 1 92 ? -17.239 9.303 11.369 1.00 74.38 92 VAL A C 1
ATOM 717 O O . VAL A 1 92 ? -16.079 9.312 11.774 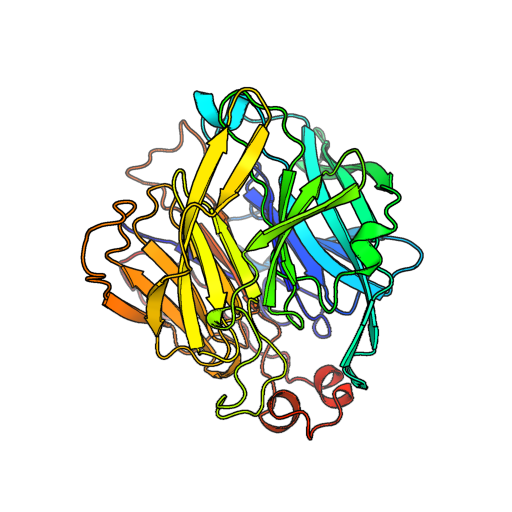1.00 74.38 92 VAL A O 1
ATOM 720 N N . ASP A 1 93 ? -18.264 8.830 12.071 1.00 82.69 93 ASP A N 1
ATOM 721 C CA . ASP A 1 93 ? -18.080 8.190 13.371 1.00 82.69 93 ASP A CA 1
ATOM 722 C C . ASP A 1 93 ? -17.311 6.865 13.236 1.00 82.69 93 ASP A C 1
ATOM 724 O O . ASP A 1 93 ? -16.602 6.472 14.161 1.00 82.69 93 ASP A O 1
ATOM 728 N N . GLU A 1 94 ? -17.432 6.204 12.075 1.00 91.94 94 GLU A N 1
ATOM 729 C CA . GLU A 1 94 ? -16.882 4.874 11.817 1.00 91.94 94 GLU A CA 1
ATOM 730 C C . GLU A 1 94 ? -16.267 4.755 10.413 1.00 91.94 94 GLU A C 1
ATOM 732 O O . GLU A 1 94 ? -16.820 5.230 9.410 1.00 91.94 94 GLU A O 1
ATOM 737 N N . GLU A 1 95 ? -15.125 4.074 10.346 1.00 93.50 95 GLU A N 1
ATOM 738 C CA . GLU A 1 95 ? -14.378 3.781 9.125 1.00 93.50 95 GLU A CA 1
ATOM 739 C C . GLU A 1 95 ? -14.043 2.293 9.057 1.00 93.50 95 GLU A C 1
ATOM 741 O O . GLU A 1 95 ? -13.612 1.700 10.044 1.00 93.50 95 GLU A O 1
ATOM 746 N N . GLU A 1 96 ? -14.202 1.689 7.883 1.00 95.88 96 GLU A N 1
ATOM 747 C CA . GLU A 1 96 ? -13.834 0.293 7.664 1.00 95.88 96 GLU A CA 1
ATOM 748 C C . GLU A 1 96 ? -12.496 0.180 6.934 1.00 95.88 96 GLU A C 1
ATOM 750 O O . GLU A 1 96 ? -12.215 0.923 5.990 1.00 95.88 96 GLU A O 1
ATOM 755 N N . PHE A 1 97 ? -11.689 -0.792 7.348 1.00 97.62 97 PHE A N 1
ATOM 756 C CA . PHE A 1 97 ? -10.442 -1.162 6.692 1.00 97.62 97 PHE A CA 1
ATOM 757 C C . PHE A 1 97 ? -10.407 -2.670 6.470 1.00 97.62 97 PHE A C 1
ATOM 759 O O . PHE A 1 97 ? -10.907 -3.453 7.283 1.00 97.62 97 PHE A O 1
ATOM 766 N N . ALA A 1 98 ? -9.785 -3.068 5.369 1.00 98.19 98 ALA A N 1
ATOM 767 C CA . ALA A 1 98 ? -9.347 -4.433 5.160 1.00 98.19 98 ALA A CA 1
ATOM 768 C C . ALA A 1 98 ? -7.882 -4.551 5.579 1.00 98.19 98 ALA A C 1
ATOM 770 O O . ALA A 1 98 ? -7.093 -3.623 5.371 1.00 98.19 98 ALA A O 1
ATOM 771 N N . VAL A 1 99 ? -7.524 -5.688 6.166 1.00 98.25 99 VAL A N 1
ATOM 772 C CA . VAL A 1 99 ? -6.166 -5.983 6.625 1.00 98.25 99 VAL A CA 1
ATOM 773 C C . VAL A 1 99 ? -5.815 -7.411 6.241 1.00 98.25 99 VAL A C 1
ATOM 775 O O . VAL A 1 99 ? -6.614 -8.316 6.469 1.00 98.25 99 VAL A O 1
ATOM 778 N N . VAL A 1 100 ? -4.628 -7.621 5.678 1.00 98.19 100 VAL A N 1
ATOM 779 C CA . VAL A 1 100 ? -4.114 -8.962 5.381 1.00 98.19 100 VAL A CA 1
ATOM 780 C C . VAL A 1 100 ? -2.940 -9.265 6.295 1.00 98.19 100 VAL A C 1
ATOM 782 O O . VAL A 1 100 ? -1.919 -8.575 6.279 1.00 98.19 100 VAL A O 1
ATOM 785 N N . THR A 1 101 ? -3.102 -10.313 7.094 1.00 98.06 101 THR A N 1
ATOM 786 C CA . THR A 1 101 ? -2.061 -10.858 7.966 1.00 98.06 101 THR A CA 1
ATOM 787 C C . THR A 1 101 ? -1.505 -12.145 7.382 1.00 98.06 101 THR A C 1
ATOM 789 O O . THR A 1 101 ? -2.143 -12.782 6.545 1.00 98.06 101 THR A O 1
ATOM 792 N N . GLY A 1 102 ? -0.340 -12.563 7.859 1.00 96.38 102 GLY A N 1
ATOM 793 C CA . GLY A 1 102 ? 0.268 -13.823 7.450 1.00 96.38 102 GLY A CA 1
ATOM 794 C C . GLY A 1 102 ? 1.409 -14.239 8.364 1.00 96.38 102 GLY A C 1
ATOM 795 O O . GLY A 1 102 ? 1.654 -13.636 9.414 1.00 96.38 102 GLY A O 1
ATOM 796 N N . THR A 1 103 ? 2.117 -15.278 7.940 1.00 94.38 103 THR A N 1
ATOM 797 C CA . THR A 1 103 ? 3.347 -15.744 8.575 1.00 94.38 103 THR A CA 1
ATOM 798 C C . THR A 1 103 ? 4.549 -15.426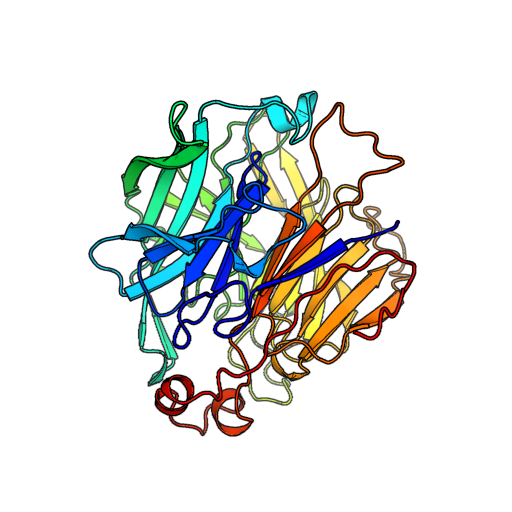 7.698 1.00 94.38 103 THR A C 1
ATOM 800 O O . THR A 1 103 ? 4.595 -15.886 6.558 1.00 94.38 103 THR A O 1
ATOM 803 N N . ALA A 1 104 ? 5.522 -14.703 8.246 1.00 87.81 104 ALA A N 1
ATOM 804 C CA . ALA A 1 104 ? 6.835 -14.462 7.667 1.00 87.81 104 ALA A CA 1
ATOM 805 C C . ALA A 1 104 ? 7.888 -15.320 8.373 1.00 87.81 104 ALA A C 1
ATOM 807 O O . ALA A 1 104 ? 8.035 -15.272 9.596 1.00 87.81 104 ALA A O 1
ATOM 808 N N . ASP A 1 105 ? 8.683 -16.038 7.592 1.00 86.38 105 ASP A N 1
ATOM 809 C CA . ASP A 1 105 ? 10.059 -16.372 7.941 1.00 86.38 105 ASP A CA 1
ATOM 810 C C . ASP A 1 105 ? 10.963 -15.578 6.999 1.00 86.38 105 ASP A C 1
ATOM 812 O O . ASP A 1 105 ? 11.380 -16.059 5.941 1.00 86.38 105 ASP A O 1
ATOM 816 N N . VAL A 1 106 ? 11.220 -14.325 7.386 1.00 76.44 106 VAL A N 1
ATOM 817 C CA . VAL A 1 106 ? 12.004 -13.366 6.597 1.00 76.44 106 VAL A CA 1
ATOM 818 C C . VAL A 1 106 ? 13.395 -13.928 6.289 1.00 76.44 106 VAL A C 1
ATOM 820 O O . VAL A 1 106 ? 13.880 -13.804 5.169 1.00 76.44 106 VAL A O 1
ATOM 823 N N . SER A 1 107 ? 13.998 -14.657 7.237 1.00 74.62 107 SER A N 1
ATOM 824 C CA . SER A 1 107 ? 15.320 -15.275 7.063 1.00 74.62 107 SER A CA 1
ATOM 825 C C . SER A 1 107 ? 15.366 -16.328 5.952 1.00 74.62 107 SER A C 1
ATOM 827 O O . SER A 1 107 ? 16.421 -16.562 5.361 1.00 74.62 107 SER A O 1
ATOM 829 N N . LYS A 1 108 ? 14.224 -16.957 5.650 1.00 80.75 108 LYS A N 1
ATOM 830 C CA . LYS A 1 108 ? 14.095 -17.993 4.619 1.00 80.75 108 LYS A CA 1
ATOM 831 C C . LYS A 1 108 ? 13.315 -17.539 3.390 1.00 80.75 108 LYS A C 1
ATOM 833 O O . LYS A 1 108 ? 13.115 -18.360 2.498 1.00 80.75 108 LYS A O 1
ATOM 838 N N . TYR A 1 109 ? 12.877 -16.280 3.338 1.00 78.38 109 TYR A N 1
ATOM 839 C CA . TYR A 1 109 ? 11.977 -15.766 2.302 1.00 78.38 109 TYR A CA 1
ATOM 840 C C . TYR A 1 109 ? 10.697 -16.598 2.149 1.00 78.38 109 TYR A C 1
ATOM 842 O O . TYR A 1 109 ? 10.236 -16.855 1.037 1.00 78.38 109 TYR A O 1
ATOM 850 N N . LEU A 1 110 ? 10.137 -17.062 3.267 1.00 86.81 110 LEU A N 1
ATOM 851 C CA . LEU A 1 110 ? 8.881 -17.805 3.261 1.00 86.81 110 LEU A CA 1
ATOM 852 C C . LEU A 1 110 ? 7.770 -16.919 3.804 1.00 86.81 110 LEU A C 1
ATOM 854 O O . LEU A 1 110 ? 7.829 -16.469 4.946 1.00 86.81 110 LEU A O 1
ATOM 858 N N . PHE A 1 111 ? 6.750 -16.715 2.981 1.00 92.38 111 PHE A N 1
ATOM 859 C CA . PHE A 1 111 ? 5.559 -15.943 3.302 1.00 92.38 111 PHE A CA 1
ATOM 860 C C . PHE A 1 111 ? 4.332 -16.796 2.983 1.00 92.38 111 PHE A C 1
ATOM 862 O O . PHE A 1 111 ? 4.360 -17.601 2.050 1.00 92.38 111 PHE A O 1
ATOM 869 N N . GLY A 1 112 ? 3.270 -16.679 3.774 1.00 95.19 112 GLY A N 1
ATOM 870 C CA . GLY A 1 112 ? 2.071 -17.487 3.571 1.00 95.19 112 GLY A CA 1
ATOM 871 C C . GLY A 1 112 ? 1.097 -17.427 4.737 1.00 95.19 112 GLY A C 1
ATOM 872 O O . GLY A 1 112 ? 1.192 -16.544 5.588 1.00 95.19 112 GLY A O 1
ATOM 873 N N . ASN A 1 113 ? 0.178 -18.396 4.784 1.00 95.75 113 ASN A N 1
ATOM 874 C CA . ASN A 1 113 ? -0.893 -18.483 5.785 1.00 95.75 113 ASN A CA 1
ATOM 875 C C . ASN A 1 113 ? -1.715 -17.189 5.858 1.00 95.75 113 ASN A C 1
ATOM 877 O O . ASN A 1 113 ? -1.970 -16.634 6.930 1.00 95.75 113 ASN A O 1
ATOM 881 N N . TRP A 1 114 ? -2.087 -16.687 4.684 1.00 97.25 114 TRP A N 1
ATOM 882 C CA . TRP A 1 114 ? -2.748 -15.403 4.530 1.00 97.25 114 TRP A CA 1
ATOM 883 C C . TRP A 1 114 ? -4.120 -15.422 5.196 1.00 97.25 114 TRP A C 1
ATOM 885 O O . TRP A 1 114 ? -4.887 -16.369 5.031 1.00 97.25 114 TRP A O 1
ATOM 895 N N . THR A 1 115 ? -4.447 -14.377 5.948 1.00 98.00 115 THR A N 1
ATOM 896 C CA . THR A 1 115 ? -5.774 -14.196 6.543 1.00 98.00 115 THR A CA 1
ATOM 897 C C . THR A 1 115 ? -6.251 -12.780 6.278 1.00 98.00 115 THR A C 1
ATOM 899 O O . THR A 1 115 ? -5.544 -11.816 6.570 1.00 98.00 115 THR A O 1
ATOM 902 N N . LEU A 1 116 ? -7.462 -12.657 5.738 1.00 98.25 116 LEU A N 1
ATOM 903 C CA . LEU A 1 116 ? -8.118 -11.376 5.527 1.00 98.25 116 LEU A CA 1
ATOM 904 C C . LEU A 1 116 ? -8.988 -11.027 6.730 1.00 98.25 116 LEU A C 1
ATOM 906 O O . LEU A 1 116 ? -9.760 -11.843 7.235 1.00 98.25 116 LEU A O 1
ATOM 910 N N . TRP A 1 117 ? -8.886 -9.779 7.158 1.00 98.50 117 TRP A N 1
ATOM 911 C CA . TRP A 1 117 ? -9.651 -9.209 8.248 1.00 98.50 117 TRP A CA 1
ATOM 912 C C . TRP A 1 117 ? -10.378 -7.967 7.771 1.00 98.50 117 TRP A C 1
ATOM 914 O O . TRP A 1 117 ? -9.848 -7.172 6.995 1.00 98.50 117 TRP A O 1
ATOM 924 N N . ARG A 1 118 ? -11.581 -7.774 8.298 1.00 97.75 118 ARG A N 1
ATOM 925 C CA . ARG A 1 118 ? -12.280 -6.496 8.266 1.00 97.75 118 ARG A CA 1
ATOM 926 C C . ARG A 1 118 ? -12.264 -5.902 9.654 1.00 97.75 118 ARG A C 1
ATOM 928 O O . ARG A 1 118 ? -12.650 -6.573 10.611 1.00 97.75 118 ARG A O 1
ATOM 935 N N . ILE A 1 119 ? -11.836 -4.655 9.748 1.00 97.88 119 ILE A N 1
ATOM 936 C CA . ILE A 1 119 ? -11.832 -3.904 10.996 1.00 97.88 119 ILE A CA 1
ATOM 937 C C . ILE A 1 119 ? -12.689 -2.655 10.836 1.00 97.88 119 ILE A C 1
ATOM 939 O O . ILE A 1 119 ? -12.618 -1.969 9.817 1.00 97.88 119 ILE A O 1
ATOM 943 N N . THR A 1 120 ? -13.489 -2.360 11.854 1.00 97.50 120 THR A N 1
ATOM 944 C CA . THR A 1 120 ? -14.194 -1.083 11.975 1.00 97.50 120 THR A CA 1
ATOM 945 C C . THR A 1 120 ? -13.492 -0.263 13.038 1.00 97.50 120 THR A C 1
ATOM 947 O O . THR A 1 120 ? -13.335 -0.715 14.176 1.00 97.50 120 THR A O 1
ATOM 950 N N . LEU A 1 121 ? -13.070 0.937 12.669 1.00 96.62 121 LEU A N 1
ATOM 951 C CA . LEU A 1 121 ? -12.438 1.901 13.551 1.00 96.62 121 LEU A CA 1
ATOM 952 C C . LEU A 1 121 ? -13.403 3.036 13.855 1.00 96.62 121 LEU A C 1
ATOM 954 O O . LEU A 1 121 ? -14.166 3.453 12.990 1.00 96.62 121 LEU A O 1
ATOM 958 N N . GLY A 1 122 ? -13.324 3.553 15.073 1.00 93.62 122 GLY A N 1
ATOM 959 C CA . GLY A 1 122 ? -14.017 4.761 15.491 1.00 93.62 122 GLY A CA 1
ATOM 960 C C . GLY A 1 122 ? -13.076 5.702 16.221 1.00 93.62 122 GLY A C 1
ATOM 961 O O . GLY A 1 122 ? -11.943 5.347 16.560 1.00 93.62 122 GLY A O 1
ATOM 962 N N . THR A 1 123 ? -13.560 6.907 16.493 1.00 89.62 123 THR A N 1
ATOM 963 C CA . THR A 1 123 ? -12.853 7.880 17.328 1.00 89.62 123 THR A CA 1
ATOM 964 C C . THR A 1 123 ? -13.599 8.029 18.647 1.00 89.62 123 THR A C 1
ATOM 966 O O . THR A 1 123 ? -14.779 8.384 18.671 1.00 89.62 123 THR A O 1
ATOM 969 N N . ASP A 1 124 ? -12.920 7.746 19.757 1.00 85.62 124 ASP A N 1
ATOM 970 C CA . ASP A 1 124 ? -13.480 7.930 21.089 1.00 85.62 124 ASP A CA 1
ATOM 971 C C . ASP A 1 124 ? -13.774 9.421 21.311 1.00 85.62 124 ASP A C 1
ATOM 973 O O . ASP A 1 124 ? -12.886 10.269 21.256 1.00 85.62 124 ASP A O 1
ATOM 977 N N . ARG A 1 125 ? -15.043 9.758 21.549 1.00 80.69 125 ARG A N 1
ATOM 978 C CA . ARG A 1 125 ? -15.492 11.157 21.628 1.00 80.69 125 ARG A CA 1
ATOM 979 C C . ARG A 1 125 ? -14.982 11.906 22.860 1.00 80.69 125 ARG A C 1
ATOM 981 O O . ARG A 1 125 ? -15.055 13.130 22.879 1.00 80.69 125 ARG A O 1
ATOM 988 N N . LEU A 1 126 ? -14.535 11.198 23.897 1.00 79.38 126 LEU A N 1
ATOM 989 C CA . LEU A 1 126 ? -14.041 11.809 25.133 1.00 79.38 126 LEU A CA 1
ATOM 990 C C . LEU A 1 126 ? -12.544 12.095 25.052 1.00 79.38 126 LEU A C 1
ATOM 992 O O . LEU A 1 126 ? -12.080 13.099 25.583 1.00 79.38 126 LEU A O 1
ATOM 996 N N . THR A 1 127 ? -11.803 11.195 24.417 1.00 79.44 127 THR A N 1
ATOM 997 C CA . THR A 1 127 ? -10.340 11.213 24.389 1.00 79.44 127 THR A CA 1
ATOM 998 C C . THR A 1 127 ? -9.766 11.618 23.038 1.00 79.44 127 THR A C 1
ATOM 1000 O O . THR A 1 127 ? -8.589 11.941 22.964 1.00 79.44 127 THR A O 1
ATOM 1003 N N . GLY A 1 128 ? -10.567 11.592 21.972 1.00 81.31 128 GLY A N 1
ATOM 1004 C CA . GLY A 1 128 ? -10.116 11.833 20.603 1.00 81.31 128 GLY A CA 1
ATOM 1005 C C . GLY A 1 128 ? -9.289 10.690 20.007 1.00 81.31 128 GLY A C 1
ATOM 1006 O O . GLY A 1 128 ? -8.843 10.811 18.870 1.00 81.31 128 GLY A O 1
ATOM 1007 N N . PHE A 1 129 ? -9.079 9.579 20.726 1.00 85.44 129 PHE A N 1
ATOM 1008 C CA . PHE A 1 129 ? -8.239 8.482 20.243 1.00 85.44 129 PHE A CA 1
ATOM 1009 C C . PHE A 1 129 ? -8.970 7.549 19.277 1.00 85.44 129 PHE A C 1
ATOM 1011 O O . PHE A 1 129 ? -10.143 7.215 19.456 1.00 85.44 129 PHE A O 1
ATOM 1018 N N . THR A 1 130 ? -8.225 7.051 18.287 1.00 90.88 130 THR A N 1
ATOM 1019 C CA . THR A 1 130 ? -8.652 5.923 17.451 1.00 90.88 130 THR A CA 1
ATOM 1020 C C . THR A 1 130 ? -8.868 4.677 18.311 1.00 90.88 130 THR A C 1
ATOM 1022 O O . THR A 1 130 ? -8.029 4.334 19.145 1.00 90.88 130 THR A O 1
ATOM 1025 N N . THR A 1 131 ? -9.965 3.961 18.070 1.00 93.44 131 THR A N 1
ATOM 1026 C CA . THR A 1 131 ? -10.295 2.694 18.734 1.00 93.44 131 THR A CA 1
ATOM 1027 C C . THR A 1 131 ? -10.824 1.673 17.732 1.00 93.44 131 THR A C 1
ATOM 1029 O O . THR A 1 131 ? -11.432 2.037 16.725 1.00 93.44 131 THR A O 1
ATOM 1032 N N . VAL A 1 132 ? -10.598 0.384 18.002 1.00 96.62 132 VAL A N 1
ATOM 1033 C CA . VAL A 1 132 ? -11.209 -0.706 17.228 1.00 96.62 132 VAL A CA 1
ATOM 1034 C C . VAL A 1 132 ? -12.596 -0.999 17.786 1.00 96.62 132 VAL A C 1
ATOM 1036 O O . VAL A 1 132 ? -12.725 -1.432 18.929 1.00 96.62 132 VAL A O 1
ATOM 1039 N N . LEU A 1 133 ? -13.622 -0.790 16.966 1.00 96.81 133 LEU A N 1
ATOM 1040 C CA . LEU A 1 133 ? -15.015 -1.095 17.296 1.00 96.81 133 LEU A CA 1
ATOM 1041 C C . LEU A 1 133 ? -15.353 -2.555 16.991 1.00 96.81 133 LEU A C 1
ATOM 1043 O O . LEU A 1 133 ? -16.078 -3.202 17.746 1.00 96.81 133 LEU A O 1
ATOM 1047 N N . SER A 1 134 ? -14.819 -3.086 15.889 1.00 97.50 134 SER A N 1
ATOM 1048 C CA . SER A 1 134 ? -15.001 -4.484 15.508 1.00 97.50 134 SER A CA 1
ATOM 1049 C C . SER A 1 134 ? -13.803 -5.016 14.716 1.00 97.50 134 SER A C 1
ATOM 1051 O O . SER A 1 134 ? -13.100 -4.255 14.053 1.00 97.50 134 SER A O 1
ATOM 1053 N N . SER A 1 135 ? -13.566 -6.326 14.804 1.00 97.62 135 SER A N 1
ATOM 1054 C CA . SER A 1 135 ? -12.579 -7.058 14.005 1.00 97.62 135 SER A CA 1
ATOM 1055 C C . SER A 1 135 ? -13.166 -8.420 13.643 1.00 97.62 135 SER A C 1
ATOM 1057 O O . SER A 1 135 ? -13.593 -9.171 14.524 1.00 97.62 135 SER A O 1
ATOM 1059 N N . ARG A 1 136 ? -13.251 -8.716 12.344 1.00 97.56 136 ARG A N 1
ATOM 1060 C CA . ARG A 1 136 ? -13.868 -9.927 11.796 1.00 97.56 136 ARG A CA 1
ATOM 1061 C C . ARG A 1 136 ? -12.919 -10.593 10.809 1.00 97.56 136 ARG A C 1
ATOM 1063 O O . ARG A 1 136 ? -12.563 -9.994 9.796 1.00 97.56 136 ARG A O 1
ATOM 1070 N N . ARG A 1 137 ? -12.579 -11.852 11.073 1.00 97.75 137 ARG A N 1
ATOM 1071 C CA . ARG A 1 137 ? -11.872 -12.724 10.131 1.00 97.75 137 ARG A CA 1
ATOM 1072 C C . ARG A 1 137 ? -12.780 -13.091 8.955 1.00 97.75 137 ARG A C 1
ATOM 1074 O O . ARG A 1 137 ? -13.961 -13.376 9.155 1.00 97.75 137 ARG A O 1
ATOM 1081 N N . VAL A 1 138 ? -12.230 -13.078 7.748 1.00 97.12 138 VAL A N 1
ATOM 1082 C CA . VAL A 1 138 ? -12.886 -13.511 6.511 1.00 97.12 138 VAL A CA 1
ATOM 1083 C C . VAL A 1 138 ? -12.193 -14.792 6.066 1.00 97.12 138 VAL A C 1
ATOM 1085 O O . VAL A 1 138 ? -11.012 -14.774 5.723 1.00 97.12 138 VAL A O 1
ATOM 1088 N N . GLU A 1 139 ? -12.906 -15.915 6.130 1.00 92.38 139 GLU A N 1
ATOM 1089 C CA . GLU A 1 139 ? -12.347 -17.201 5.710 1.00 92.38 139 GLU A CA 1
ATOM 1090 C C . GLU A 1 139 ? -12.188 -17.236 4.189 1.00 92.38 139 GLU A C 1
ATOM 1092 O O . GLU A 1 139 ? -13.119 -16.901 3.460 1.00 92.38 139 GLU A O 1
ATOM 1097 N N . SER A 1 140 ? -11.009 -17.646 3.720 1.00 92.94 140 SER A N 1
ATOM 1098 C CA . SER A 1 140 ? -10.707 -17.775 2.297 1.00 92.94 140 SER A CA 1
ATOM 1099 C C . SER A 1 140 ? -9.608 -18.800 2.055 1.00 92.94 140 SER A C 1
ATOM 1101 O O . SER A 1 140 ? -8.493 -18.669 2.568 1.00 92.94 140 SER A O 1
ATOM 1103 N N . GLU A 1 141 ? -9.917 -19.799 1.234 1.00 94.75 141 GLU A N 1
ATOM 1104 C CA . GLU A 1 141 ? -8.911 -20.704 0.676 1.00 94.75 141 GLU A CA 1
ATOM 1105 C C . GLU A 1 141 ? -8.179 -20.053 -0.507 1.00 94.75 141 GLU A C 1
ATOM 1107 O O . GLU A 1 141 ? -6.982 -20.277 -0.676 1.00 94.75 141 GLU A O 1
ATOM 1112 N N . ASP A 1 142 ? -8.855 -19.178 -1.261 1.00 96.25 142 ASP A N 1
ATOM 1113 C CA . ASP A 1 142 ? -8.300 -18.484 -2.431 1.00 96.25 142 ASP A CA 1
ATOM 1114 C C . ASP A 1 142 ? -7.096 -17.607 -2.069 1.00 96.25 142 ASP A C 1
ATOM 1116 O O . ASP A 1 142 ? -6.137 -17.507 -2.833 1.00 96.25 142 ASP A O 1
ATOM 1120 N N . LEU A 1 143 ? -7.100 -17.008 -0.873 1.00 95.75 143 LEU A N 1
ATOM 1121 C CA . LEU A 1 143 ? -5.963 -16.230 -0.377 1.00 95.75 143 LEU A CA 1
ATOM 1122 C C . LEU A 1 143 ? -4.681 -17.053 -0.279 1.00 95.75 143 LEU A C 1
ATOM 1124 O O . LEU A 1 143 ? -3.601 -16.487 -0.416 1.00 95.75 143 LEU A O 1
ATOM 1128 N N . GLN A 1 144 ? -4.775 -18.369 -0.071 1.00 96.06 144 GLN A N 1
ATOM 1129 C CA . GLN A 1 144 ? -3.594 -19.231 0.007 1.00 96.06 144 GLN A CA 1
ATOM 1130 C C . GLN A 1 144 ? -2.900 -19.396 -1.350 1.00 96.06 144 GLN A C 1
ATOM 1132 O O . GLN A 1 144 ? -1.770 -19.878 -1.400 1.00 96.06 144 GLN A O 1
ATOM 1137 N N . ASP A 1 145 ? -3.539 -18.964 -2.442 1.00 95.00 145 ASP A N 1
ATOM 1138 C CA . ASP A 1 145 ? -2.908 -18.893 -3.754 1.00 95.00 145 ASP A CA 1
ATOM 1139 C C . ASP A 1 145 ? -2.015 -17.651 -3.925 1.00 95.00 145 ASP A C 1
ATOM 1141 O O . ASP A 1 145 ? -1.330 -17.534 -4.933 1.00 95.00 145 ASP A O 1
ATOM 1145 N N . PHE A 1 146 ? -1.937 -16.730 -2.960 1.00 95.94 146 PHE A N 1
ATOM 1146 C CA . PHE A 1 146 ? -0.915 -15.682 -3.010 1.00 95.94 146 PHE A CA 1
ATOM 1147 C C . PHE A 1 146 ? 0.468 -16.247 -2.689 1.00 95.94 146 PHE A C 1
ATOM 1149 O O . PHE A 1 146 ? 0.667 -16.904 -1.666 1.00 95.94 146 PHE A O 1
ATOM 1156 N N . GLY A 1 147 ? 1.453 -15.934 -3.529 1.00 94.69 147 GLY A N 1
ATOM 1157 C CA . GLY A 1 147 ? 2.852 -16.206 -3.222 1.00 94.69 147 GLY A CA 1
ATOM 1158 C C . GLY A 1 147 ? 3.416 -15.213 -2.203 1.00 94.69 147 GLY A C 1
ATOM 1159 O O . GLY A 1 147 ? 3.943 -15.614 -1.169 1.00 94.69 147 GLY A O 1
ATOM 1160 N N . PHE A 1 148 ? 3.279 -13.911 -2.467 1.00 95.00 148 PHE A N 1
ATOM 1161 C CA . PHE A 1 148 ? 3.615 -12.860 -1.500 1.00 95.00 148 PHE A CA 1
ATOM 1162 C C . PHE A 1 148 ? 2.675 -11.666 -1.684 1.00 95.00 148 PHE A C 1
ATOM 1164 O O . PHE A 1 148 ? 2.776 -10.930 -2.660 1.00 95.00 148 PHE A O 1
ATOM 1171 N N . PHE A 1 149 ? 1.752 -11.489 -0.740 1.00 96.12 149 PHE A N 1
ATOM 1172 C CA . PHE A 1 149 ? 0.786 -10.396 -0.746 1.00 96.12 149 PHE A CA 1
ATOM 1173 C C . PHE A 1 149 ? 1.450 -9.034 -0.515 1.00 96.12 149 PHE A C 1
ATOM 1175 O O . PHE A 1 149 ? 2.118 -8.853 0.503 1.00 96.12 149 PHE A O 1
ATOM 1182 N N . GLN A 1 150 ? 1.222 -8.072 -1.413 1.00 95.00 150 GLN A N 1
ATOM 1183 C CA . GLN A 1 150 ? 1.733 -6.711 -1.268 1.00 95.00 150 GLN A CA 1
ATOM 1184 C C . GLN A 1 150 ? 0.789 -5.628 -1.785 1.00 95.00 150 GLN A C 1
ATOM 1186 O O . GLN A 1 150 ? -0.030 -5.855 -2.674 1.00 95.00 150 GLN A O 1
ATOM 1191 N N . GLY A 1 151 ? 0.941 -4.426 -1.218 1.00 88.81 151 GLY A N 1
ATOM 1192 C CA . GLY A 1 151 ? 0.341 -3.193 -1.718 1.00 88.81 151 GLY A CA 1
ATOM 1193 C C . GLY A 1 151 ? -1.175 -3.251 -1.866 1.00 88.81 151 GLY A C 1
ATOM 1194 O O . GLY A 1 151 ? -1.677 -3.406 -2.970 1.00 88.81 151 GLY A O 1
ATOM 1195 N N . MET A 1 152 ? -1.913 -3.063 -0.772 1.00 96.12 152 MET A N 1
ATOM 1196 C CA . MET A 1 152 ? -3.376 -3.112 -0.794 1.00 96.12 152 MET A CA 1
ATOM 1197 C C . MET A 1 152 ? -4.009 -1.721 -0.914 1.00 96.12 152 MET A C 1
ATOM 1199 O O . MET A 1 152 ? -3.594 -0.780 -0.241 1.00 96.12 152 MET A O 1
ATOM 1203 N N . VAL A 1 153 ? -5.047 -1.588 -1.739 1.00 96.38 153 VAL A N 1
ATOM 1204 C CA . VAL A 1 153 ? -5.834 -0.352 -1.861 1.00 96.38 153 VAL A CA 1
ATOM 1205 C C . VAL A 1 153 ? -7.308 -0.661 -2.092 1.00 96.38 153 VAL A C 1
ATOM 1207 O O . VAL A 1 153 ? -7.656 -1.607 -2.796 1.00 96.38 153 VAL A O 1
ATOM 1210 N N . GLY A 1 154 ? -8.192 0.129 -1.488 1.00 95.00 154 GLY A N 1
ATOM 1211 C CA . GLY A 1 154 ? -9.626 0.016 -1.724 1.00 95.00 154 GLY A CA 1
ATOM 1212 C C . GLY A 1 154 ? -9.991 0.429 -3.145 1.00 95.00 154 GLY A C 1
ATOM 1213 O O . GLY A 1 154 ? -9.530 1.460 -3.633 1.00 95.00 154 GLY A O 1
ATOM 1214 N N . VAL A 1 155 ? -10.849 -0.347 -3.806 1.00 92.75 155 VAL A N 1
ATOM 1215 C CA . VAL A 1 155 ? -11.363 -0.015 -5.138 1.00 92.75 155 VAL A CA 1
ATOM 1216 C C . VAL A 1 155 ? -12.865 -0.217 -5.197 1.00 92.75 155 VAL A C 1
ATOM 1218 O O . VAL A 1 155 ? -13.405 -1.193 -4.690 1.00 92.75 155 VAL A O 1
ATOM 1221 N N . ARG A 1 156 ? -13.567 0.725 -5.823 1.00 89.00 156 ARG A N 1
ATOM 1222 C CA . ARG A 1 156 ? -15.018 0.649 -5.976 1.00 89.00 156 ARG A CA 1
ATOM 1223 C C . ARG A 1 156 ? -15.430 1.298 -7.292 1.00 89.00 156 ARG A C 1
ATOM 1225 O O . ARG A 1 156 ? -15.053 2.443 -7.526 1.00 89.00 156 ARG A O 1
ATOM 1232 N N . PRO A 1 157 ? -16.157 0.600 -8.175 1.00 84.31 157 PRO A N 1
ATOM 1233 C CA . PRO A 1 157 ? -16.883 1.262 -9.252 1.00 84.31 157 PRO A CA 1
ATOM 1234 C C . PRO A 1 157 ? -17.939 2.209 -8.675 1.00 84.31 157 PRO A C 1
ATOM 1236 O O . PRO A 1 157 ? -18.616 1.862 -7.705 1.00 84.31 157 PRO A O 1
ATOM 1239 N N . THR A 1 158 ? -18.110 3.392 -9.262 1.00 81.44 158 THR A N 1
ATOM 1240 C CA . THR A 1 158 ? -19.150 4.339 -8.835 1.00 81.44 158 THR A CA 1
ATOM 1241 C C . THR A 1 158 ? -20.515 3.650 -8.784 1.00 81.44 158 THR A C 1
ATOM 1243 O O . THR A 1 158 ? -20.919 2.980 -9.731 1.00 81.44 158 THR A O 1
ATOM 1246 N N . GLY A 1 159 ? -21.224 3.789 -7.663 1.00 79.19 159 GLY A N 1
ATOM 1247 C CA . GLY A 1 159 ? -22.526 3.146 -7.437 1.00 79.19 159 GLY A CA 1
ATOM 1248 C C . GLY A 1 159 ? -22.512 1.645 -7.096 1.00 79.19 159 GLY A C 1
ATOM 1249 O O . GLY A 1 159 ? -23.566 1.120 -6.742 1.00 79.19 159 GLY A O 1
ATOM 1250 N N . ALA A 1 160 ? -21.364 0.961 -7.137 1.00 83.75 160 ALA A N 1
ATOM 1251 C CA . ALA A 1 160 ? -21.253 -0.442 -6.730 1.00 83.75 160 ALA A CA 1
ATOM 1252 C C . ALA A 1 160 ? -21.024 -0.604 -5.210 1.00 83.75 160 ALA A C 1
ATOM 1254 O O . ALA A 1 160 ? -20.609 0.355 -4.546 1.00 83.75 160 ALA A O 1
ATOM 1255 N N . PRO A 1 161 ? -21.256 -1.809 -4.645 1.00 82.62 161 PRO A N 1
ATOM 1256 C CA . PRO A 1 161 ? -20.921 -2.121 -3.260 1.00 82.62 161 PRO A CA 1
ATOM 1257 C C . PRO A 1 161 ? -19.439 -1.919 -2.926 1.00 82.62 161 PRO A C 1
ATOM 1259 O O . PRO A 1 161 ? -18.539 -2.121 -3.736 1.00 82.62 161 PRO A O 1
ATOM 1262 N N . ALA A 1 162 ? -19.210 -1.538 -1.678 1.00 83.19 162 ALA A N 1
ATOM 1263 C CA . ALA A 1 162 ? -17.919 -1.253 -1.077 1.00 83.19 162 ALA A CA 1
ATOM 1264 C C . ALA A 1 162 ? -17.230 -2.522 -0.551 1.00 83.19 162 ALA A C 1
ATOM 1266 O O . ALA A 1 162 ? -17.073 -2.684 0.655 1.00 83.19 162 ALA A O 1
ATOM 1267 N N . ASN A 1 163 ? -16.877 -3.462 -1.429 1.00 90.69 163 ASN A N 1
ATOM 1268 C CA . ASN A 1 163 ? -16.364 -4.762 -0.984 1.00 90.69 163 ASN A CA 1
ATOM 1269 C C . ASN A 1 163 ? -15.115 -5.259 -1.716 1.00 90.69 163 ASN A C 1
ATOM 1271 O O . ASN A 1 163 ? -14.761 -6.426 -1.557 1.00 90.69 163 ASN A O 1
ATOM 1275 N N . LYS A 1 164 ? -14.450 -4.414 -2.510 1.00 93.69 164 LYS A N 1
ATOM 1276 C CA . LYS A 1 164 ? -13.274 -4.820 -3.282 1.00 93.69 164 LYS A CA 1
ATOM 1277 C C . LYS A 1 164 ? -12.004 -4.115 -2.810 1.00 93.69 164 LYS A C 1
ATOM 1279 O O . LYS A 1 164 ? -11.970 -2.894 -2.649 1.00 93.69 164 LYS A O 1
ATOM 1284 N N . MET A 1 165 ? -10.945 -4.898 -2.639 1.00 96.56 165 MET A N 1
ATOM 1285 C CA . MET A 1 165 ? -9.579 -4.410 -2.451 1.00 96.56 165 MET A CA 1
ATOM 1286 C C . MET A 1 165 ? -8.733 -4.895 -3.615 1.00 96.56 165 MET A C 1
ATOM 1288 O O . MET A 1 165 ? -8.881 -6.034 -4.036 1.00 96.56 165 MET A O 1
ATOM 1292 N N . ALA A 1 166 ? -7.838 -4.067 -4.126 1.00 97.44 166 ALA A N 1
ATOM 1293 C CA . ALA A 1 166 ? -6.818 -4.512 -5.056 1.00 97.44 166 ALA A CA 1
ATOM 1294 C C . ALA A 1 166 ? -5.502 -4.743 -4.320 1.00 97.44 166 ALA A C 1
ATOM 1296 O O . ALA A 1 166 ? -5.183 -3.995 -3.395 1.00 97.44 166 ALA A O 1
ATOM 1297 N N . ALA A 1 167 ? -4.754 -5.756 -4.744 1.00 97.94 167 ALA A N 1
ATOM 1298 C CA . ALA A 1 167 ? -3.427 -6.060 -4.227 1.00 97.94 167 ALA A CA 1
ATOM 1299 C C . ALA A 1 167 ? -2.559 -6.726 -5.294 1.00 97.94 167 ALA A C 1
ATOM 1301 O O . ALA A 1 167 ? -3.073 -7.305 -6.255 1.00 97.94 167 ALA A O 1
ATOM 1302 N N . CYS A 1 168 ? -1.249 -6.668 -5.105 1.00 98.12 168 CYS A N 1
ATOM 1303 C CA . CYS A 1 168 ? -0.289 -7.368 -5.940 1.00 98.12 168 CYS A CA 1
ATOM 1304 C C . CYS A 1 168 ? 0.131 -8.696 -5.296 1.00 98.12 168 CYS A C 1
ATOM 1306 O O . CYS A 1 168 ? 0.302 -8.790 -4.080 1.00 98.12 168 CYS A O 1
ATOM 1308 N N . ASP A 1 169 ? 0.334 -9.719 -6.124 1.00 97.44 169 ASP A N 1
ATOM 1309 C CA . ASP A 1 169 ? 1.111 -10.898 -5.751 1.00 97.44 169 ASP A CA 1
ATOM 1310 C C . ASP A 1 169 ? 2.545 -10.716 -6.247 1.00 97.44 169 ASP A C 1
ATOM 1312 O O . ASP A 1 169 ? 2.829 -10.861 -7.440 1.00 97.44 169 ASP A O 1
ATOM 1316 N N . LEU A 1 170 ? 3.441 -10.391 -5.320 1.00 94.94 170 LEU A N 1
ATOM 1317 C CA . LEU A 1 170 ? 4.807 -9.982 -5.607 1.00 94.94 170 LEU A CA 1
ATOM 1318 C C . LEU A 1 170 ? 5.644 -11.097 -6.230 1.00 94.94 170 LEU A C 1
ATOM 1320 O O . LEU A 1 170 ? 6.450 -10.823 -7.113 1.00 94.94 170 LEU A O 1
ATOM 1324 N N . THR A 1 171 ? 5.471 -12.353 -5.823 1.00 93.94 171 THR A N 1
ATOM 1325 C CA . THR A 1 171 ? 6.309 -13.449 -6.351 1.00 93.94 171 THR A CA 1
ATOM 1326 C C . THR A 1 171 ? 5.727 -14.084 -7.606 1.00 93.94 171 THR A C 1
ATOM 1328 O O . THR A 1 171 ? 6.472 -14.648 -8.406 1.00 93.94 171 THR A O 1
ATOM 1331 N N . ARG A 1 172 ? 4.411 -13.969 -7.820 1.00 95.56 172 ARG A N 1
ATOM 1332 C CA . ARG A 1 172 ? 3.755 -14.478 -9.036 1.00 95.56 172 ARG A CA 1
ATOM 1333 C C . ARG A 1 172 ? 3.585 -13.427 -10.124 1.00 95.56 172 ARG A C 1
ATOM 1335 O O . ARG A 1 172 ? 3.404 -13.785 -11.281 1.00 95.56 172 ARG A O 1
ATOM 1342 N N . GLY A 1 173 ? 3.674 -12.148 -9.774 1.00 96.38 173 GLY A N 1
ATOM 1343 C CA . GLY A 1 173 ? 3.528 -11.046 -10.714 1.00 96.38 173 GLY A CA 1
ATOM 1344 C C . GLY A 1 173 ? 2.106 -10.843 -11.193 1.00 96.38 173 GLY A C 1
ATOM 1345 O O . GLY A 1 173 ? 1.857 -10.768 -12.392 1.00 96.38 173 GLY A O 1
ATOM 1346 N N . ARG A 1 174 ? 1.161 -10.775 -10.258 1.00 98.00 174 ARG A N 1
ATOM 1347 C CA . ARG A 1 174 ? -0.257 -10.607 -10.580 1.00 98.00 174 ARG A CA 1
ATOM 1348 C C . ARG A 1 174 ? -0.816 -9.370 -9.915 1.00 98.00 174 ARG A C 1
ATOM 1350 O O . ARG A 1 174 ? -0.440 -9.045 -8.793 1.00 98.00 174 ARG A O 1
ATOM 1357 N N . LEU A 1 175 ? -1.760 -8.727 -10.590 1.00 98.25 175 LEU A N 1
ATOM 1358 C CA . LEU A 1 175 ? -2.689 -7.795 -9.966 1.00 98.25 175 LEU A CA 1
ATOM 1359 C C . LEU A 1 175 ? -3.997 -8.535 -9.692 1.00 98.25 175 LEU A C 1
ATOM 1361 O O . LEU A 1 175 ? -4.618 -9.060 -10.619 1.00 98.25 175 LEU A O 1
ATOM 1365 N N . CYS A 1 176 ? -4.432 -8.532 -8.439 1.00 98.06 176 CYS A N 1
ATOM 1366 C CA . CYS A 1 176 ? -5.599 -9.263 -7.967 1.00 98.06 176 CYS A CA 1
ATOM 1367 C C . CYS A 1 176 ? -6.636 -8.319 -7.343 1.00 98.06 176 CYS A C 1
ATOM 1369 O O . CYS A 1 176 ? -6.297 -7.256 -6.819 1.00 98.06 176 CYS A O 1
ATOM 1371 N N . LEU A 1 177 ? -7.900 -8.740 -7.354 1.00 96.44 177 LEU A N 1
ATOM 1372 C CA . LEU A 1 177 ? -9.000 -8.160 -6.592 1.00 96.44 177 LEU A CA 1
ATOM 1373 C C . LEU A 1 177 ? -9.471 -9.151 -5.546 1.00 96.44 177 LEU A C 1
ATOM 1375 O O . LEU A 1 177 ? -9.723 -10.313 -5.842 1.00 96.44 177 LEU A O 1
ATOM 1379 N N . LEU A 1 178 ? -9.636 -8.655 -4.335 1.00 96.31 178 LEU A N 1
ATOM 1380 C CA . LEU A 1 178 ? -10.126 -9.387 -3.193 1.00 96.31 178 LEU A CA 1
ATOM 1381 C C . LEU A 1 178 ? -11.539 -8.923 -2.894 1.00 96.31 178 LEU A C 1
ATOM 1383 O O . LEU A 1 178 ? -11.786 -7.723 -2.758 1.00 96.31 178 LEU A O 1
ATOM 1387 N N . ASP A 1 179 ? -12.453 -9.870 -2.748 1.00 95.50 179 ASP A N 1
ATOM 1388 C CA . ASP A 1 179 ? -13.764 -9.615 -2.177 1.00 95.50 179 ASP A CA 1
ATOM 1389 C C . ASP A 1 179 ? -13.695 -9.734 -0.653 1.00 95.50 179 ASP A C 1
ATOM 1391 O O . ASP A 1 179 ? -13.455 -10.810 -0.116 1.00 95.50 179 ASP A O 1
ATOM 1395 N N . ILE A 1 180 ? -13.911 -8.641 0.074 1.00 95.81 180 ILE A N 1
ATOM 1396 C CA . ILE A 1 180 ? -13.755 -8.646 1.537 1.00 95.81 180 ILE A CA 1
ATOM 1397 C C . ILE A 1 180 ? -14.935 -9.273 2.283 1.00 95.81 180 ILE A C 1
ATOM 1399 O O . ILE A 1 180 ? -14.869 -9.447 3.499 1.00 95.81 180 ILE A O 1
ATOM 1403 N N . GLU A 1 181 ? -16.029 -9.600 1.597 1.00 94.62 181 GLU A N 1
ATOM 1404 C CA . GLU A 1 181 ? -17.150 -10.313 2.211 1.00 94.62 181 GLU A CA 1
ATOM 1405 C C . GLU A 1 181 ? -16.959 -11.819 2.136 1.00 94.62 181 GLU A C 1
ATOM 1407 O O . GLU A 1 181 ? -17.206 -12.523 3.114 1.00 94.62 181 GLU A O 1
ATOM 1412 N N . THR A 1 182 ? -16.523 -12.296 0.975 1.00 95.25 182 THR A N 1
ATOM 1413 C CA . THR A 1 182 ? -16.418 -13.729 0.672 1.00 95.25 182 THR A CA 1
ATOM 1414 C C . THR A 1 182 ? -14.994 -14.258 0.759 1.00 95.25 182 THR A C 1
ATOM 1416 O O . THR A 1 182 ? -14.804 -15.466 0.842 1.00 95.25 182 THR A O 1
ATOM 1419 N N . GLY A 1 183 ? -14.004 -13.368 0.722 1.00 95.75 183 GLY A N 1
ATOM 1420 C CA . GLY A 1 183 ? -12.596 -13.717 0.657 1.00 95.75 183 GLY A CA 1
ATOM 1421 C C . GLY A 1 183 ? -12.119 -14.161 -0.728 1.00 95.75 183 GLY A C 1
ATOM 1422 O O . GLY A 1 183 ? -10.951 -14.525 -0.850 1.00 95.75 183 GLY A O 1
ATOM 1423 N N . SER A 1 184 ? -12.974 -14.144 -1.757 1.00 96.25 184 SER A N 1
ATOM 1424 C CA . SER A 1 184 ? -12.606 -14.613 -3.096 1.00 96.25 184 SER A CA 1
ATOM 1425 C C . SER A 1 184 ? -11.526 -13.741 -3.733 1.00 96.25 184 SER A C 1
ATOM 1427 O O . SER A 1 184 ? -11.501 -12.522 -3.525 1.00 96.25 184 SER A O 1
ATOM 1429 N N . VAL A 1 185 ? -10.677 -14.355 -4.556 1.00 96.69 185 VAL A N 1
ATOM 1430 C CA . VAL A 1 185 ? -9.597 -13.663 -5.273 1.00 96.69 185 VAL A CA 1
ATOM 1431 C C . VAL A 1 185 ? -9.803 -13.779 -6.782 1.00 96.69 185 VAL A C 1
ATOM 1433 O O . VAL A 1 185 ? -9.800 -14.873 -7.336 1.00 96.69 185 VAL A O 1
ATOM 1436 N N . ASP A 1 186 ? -9.918 -12.637 -7.457 1.00 96.06 186 ASP A N 1
ATOM 1437 C CA . ASP A 1 186 ? -9.985 -12.538 -8.915 1.00 96.06 186 ASP A CA 1
ATOM 1438 C C . ASP A 1 186 ? -8.680 -11.956 -9.469 1.00 96.06 186 ASP A C 1
ATOM 1440 O O . ASP A 1 186 ? -8.218 -10.906 -9.024 1.00 96.06 186 ASP A O 1
ATOM 1444 N N . VAL A 1 187 ? -8.092 -12.585 -10.486 1.00 97.44 187 VAL A N 1
ATOM 1445 C CA . VAL A 1 187 ? -6.905 -12.042 -11.166 1.00 97.44 187 VAL A CA 1
ATOM 1446 C C . VAL A 1 187 ? -7.339 -11.025 -12.225 1.00 97.44 187 VAL A C 1
ATOM 1448 O O . VAL A 1 187 ? -8.048 -11.363 -13.172 1.00 97.44 187 VAL A O 1
ATOM 1451 N N . VAL A 1 188 ? -6.902 -9.773 -12.077 1.00 97.25 188 VAL A N 1
ATOM 1452 C CA . VAL A 1 188 ? -7.175 -8.677 -13.026 1.00 97.25 188 VAL A CA 1
ATOM 1453 C C . VAL A 1 188 ? -6.173 -8.677 -14.166 1.00 97.25 188 VAL A C 1
ATOM 1455 O O . VAL A 1 188 ? -6.550 -8.442 -15.312 1.00 97.25 188 VAL A O 1
ATOM 1458 N N . SER A 1 189 ? -4.900 -8.900 -13.842 1.00 97.88 189 SER A N 1
ATOM 1459 C CA . SER A 1 189 ? -3.807 -8.941 -14.807 1.00 97.88 189 SER A CA 1
ATOM 1460 C C . SER A 1 189 ? -2.750 -9.946 -14.359 1.00 97.88 189 SER A C 1
ATOM 1462 O O . SER A 1 189 ? -2.316 -9.922 -13.207 1.00 97.88 189 SER A O 1
ATOM 1464 N N . ASP A 1 190 ? -2.356 -10.811 -15.287 1.00 97.25 190 ASP A N 1
ATOM 1465 C CA . ASP A 1 190 ? -1.263 -11.777 -15.179 1.00 97.25 190 ASP A CA 1
ATOM 1466 C C . ASP A 1 190 ? -0.475 -11.660 -16.487 1.00 97.25 190 ASP A C 1
ATOM 1468 O O . ASP A 1 190 ? -0.943 -12.075 -17.550 1.00 97.25 190 ASP A O 1
ATOM 1472 N N . HIS A 1 191 ? 0.639 -10.934 -16.444 1.00 96.69 191 HIS A N 1
ATOM 1473 C CA . HIS A 1 191 ? 1.418 -10.573 -17.624 1.00 96.69 191 HIS A CA 1
ATOM 1474 C C . HIS A 1 191 ? 2.900 -10.579 -17.267 1.00 96.69 191 HIS A C 1
ATOM 1476 O O . HIS A 1 191 ? 3.266 -10.070 -16.213 1.00 96.69 191 HIS A O 1
ATOM 1482 N N . ASP A 1 192 ? 3.760 -11.044 -18.173 1.00 95.38 192 ASP A N 1
ATOM 1483 C CA . ASP A 1 192 ? 5.192 -11.261 -17.911 1.00 95.38 192 ASP A CA 1
ATOM 1484 C C . ASP A 1 192 ? 5.929 -10.034 -17.340 1.00 95.38 192 ASP A C 1
ATOM 1486 O O . ASP A 1 192 ? 6.860 -10.172 -16.556 1.00 95.38 192 ASP A O 1
ATOM 1490 N N . ILE A 1 193 ? 5.508 -8.816 -17.700 1.00 95.00 193 ILE A N 1
ATOM 1491 C CA . ILE A 1 193 ? 6.089 -7.557 -17.183 1.00 95.00 193 ILE A CA 1
ATOM 1492 C C . ILE A 1 193 ? 5.799 -7.299 -15.692 1.00 95.00 193 ILE A C 1
ATOM 1494 O O . ILE A 1 193 ? 6.490 -6.516 -15.040 1.00 95.00 193 ILE A O 1
ATOM 1498 N N . LEU A 1 194 ? 4.756 -7.936 -15.159 1.00 96.62 194 LEU A N 1
ATOM 1499 C CA . LEU A 1 194 ? 4.418 -7.926 -13.742 1.00 96.62 194 LEU A CA 1
ATOM 1500 C C . LEU A 1 194 ? 5.181 -9.017 -12.987 1.00 96.62 194 LEU A C 1
ATOM 1502 O O . LEU A 1 194 ? 5.291 -8.929 -11.769 1.00 96.62 194 LEU A O 1
ATOM 1506 N N . SER A 1 195 ? 5.705 -10.036 -13.669 1.00 95.50 195 SER A N 1
ATOM 1507 C CA . SER A 1 195 ? 6.463 -11.131 -13.061 1.00 95.50 195 SER A CA 1
ATOM 1508 C C . SER A 1 195 ? 7.897 -10.726 -12.702 1.00 95.50 195 SER A C 1
ATOM 1510 O O . SER A 1 195 ? 8.434 -9.767 -13.261 1.00 95.50 195 SER A O 1
ATOM 1512 N N . PRO A 1 196 ? 8.552 -11.451 -11.773 1.00 92.44 196 PRO A N 1
ATOM 1513 C CA . PRO A 1 196 ? 9.970 -11.256 -11.495 1.00 92.44 196 PRO A CA 1
ATOM 1514 C C . PRO A 1 196 ? 10.816 -11.347 -12.772 1.00 92.44 196 PRO A C 1
ATOM 1516 O O . PRO A 1 196 ? 10.814 -12.367 -13.466 1.00 92.44 196 PRO A O 1
ATOM 1519 N N . SER A 1 197 ? 11.550 -10.280 -13.089 1.00 87.44 197 SER A N 1
ATOM 1520 C CA . SER A 1 197 ? 12.384 -10.229 -14.286 1.00 87.44 197 SER A CA 1
ATOM 1521 C C . SER A 1 197 ? 13.618 -11.128 -14.124 1.00 87.44 197 SER A C 1
ATOM 1523 O O . SER A 1 197 ? 14.433 -10.887 -13.225 1.00 87.44 197 SER A O 1
ATOM 1525 N N . PRO A 1 198 ? 13.846 -12.106 -15.027 1.00 80.25 198 PRO A N 1
ATOM 1526 C CA . PRO A 1 198 ? 15.056 -12.932 -15.005 1.00 80.25 198 PRO A CA 1
ATOM 1527 C C . PRO A 1 198 ? 16.320 -12.134 -15.368 1.00 80.25 198 PRO A C 1
ATOM 1529 O O . PRO A 1 198 ? 17.430 -12.640 -15.231 1.00 80.25 198 PRO A O 1
ATOM 1532 N N . TYR A 1 199 ? 16.155 -10.898 -15.852 1.00 76.94 199 TYR A N 1
ATOM 1533 C CA . TYR A 1 199 ? 17.236 -9.976 -16.206 1.00 76.94 199 TYR A CA 1
ATOM 1534 C C . TYR A 1 199 ? 17.448 -8.878 -15.160 1.00 76.94 199 TYR A C 1
ATOM 1536 O O . TYR A 1 199 ? 18.211 -7.939 -15.403 1.00 76.94 199 TYR A O 1
ATOM 1544 N N . SER A 1 200 ? 16.761 -8.965 -14.020 1.00 74.62 200 SER A N 1
ATOM 1545 C CA . SER A 1 200 ? 16.946 -8.025 -12.923 1.00 74.62 200 SER A CA 1
ATOM 1546 C C . SER A 1 200 ? 18.404 -8.029 -12.462 1.00 74.62 200 SER A C 1
ATOM 1548 O O . SER A 1 200 ? 19.050 -9.070 -12.335 1.00 74.62 200 SER A O 1
ATOM 1550 N N . ARG A 1 201 ? 18.966 -6.833 -12.258 1.00 63.41 201 ARG A N 1
ATOM 1551 C CA . ARG A 1 201 ? 20.389 -6.674 -11.902 1.00 63.41 201 ARG A CA 1
ATOM 1552 C C . ARG A 1 201 ? 20.734 -7.294 -10.546 1.00 63.41 201 ARG A C 1
ATOM 1554 O O . ARG A 1 201 ? 21.905 -7.554 -10.283 1.00 63.41 201 ARG A O 1
ATOM 1561 N N . ASP A 1 202 ? 19.731 -7.497 -9.705 1.00 66.06 202 ASP A N 1
ATOM 1562 C CA . ASP A 1 202 ? 19.811 -8.024 -8.350 1.00 66.06 202 ASP A CA 1
ATOM 1563 C C . ASP A 1 202 ? 19.365 -9.494 -8.239 1.00 66.06 202 ASP A C 1
ATOM 1565 O O . ASP A 1 202 ? 19.381 -10.035 -7.136 1.00 66.06 202 ASP A O 1
ATOM 1569 N N . ASN A 1 203 ? 19.022 -10.167 -9.352 1.00 63.84 203 ASN A N 1
ATOM 1570 C CA . ASN A 1 203 ? 18.358 -11.481 -9.344 1.00 63.84 203 ASN A CA 1
ATOM 1571 C C . ASN A 1 203 ? 17.121 -11.493 -8.426 1.00 63.84 203 ASN A C 1
ATOM 1573 O O . ASN A 1 203 ? 16.865 -12.481 -7.730 1.00 63.84 203 ASN A O 1
ATOM 1577 N N . SER A 1 204 ? 16.383 -10.382 -8.388 1.00 77.12 204 SER A N 1
ATOM 1578 C CA . SER A 1 204 ? 15.201 -10.259 -7.552 1.00 77.12 204 SER A CA 1
ATOM 1579 C C . SER A 1 204 ? 14.142 -11.289 -7.938 1.00 77.12 204 SER A C 1
ATOM 1581 O O . SER A 1 204 ? 13.842 -11.516 -9.111 1.00 77.12 204 SER A O 1
ATOM 1583 N N . VAL A 1 205 ? 13.547 -11.890 -6.911 1.00 86.12 205 VAL A N 1
ATOM 1584 C CA . VAL A 1 205 ? 12.411 -12.816 -7.015 1.00 86.12 205 VAL A CA 1
ATOM 1585 C C . VAL A 1 205 ? 11.065 -12.084 -6.933 1.00 86.12 205 VAL A C 1
ATOM 1587 O O . VAL A 1 205 ? 10.029 -12.715 -6.737 1.00 86.12 205 VAL A O 1
ATOM 1590 N N . PHE A 1 206 ? 11.077 -10.754 -7.066 1.00 91.88 206 PHE A N 1
ATOM 1591 C CA . PHE A 1 206 ? 9.924 -9.884 -6.864 1.00 91.88 206 PHE A CA 1
ATOM 1592 C C . PHE A 1 206 ? 9.501 -9.169 -8.155 1.00 91.88 206 PHE A C 1
ATOM 1594 O O . PHE A 1 206 ? 10.318 -8.602 -8.878 1.00 91.88 206 PHE A O 1
ATOM 1601 N N . GLY A 1 207 ? 8.206 -9.192 -8.449 1.00 95.62 207 GLY A N 1
ATOM 1602 C CA . GLY A 1 207 ? 7.549 -8.560 -9.590 1.00 95.62 207 GLY A CA 1
ATOM 1603 C C . GLY A 1 207 ? 6.709 -7.350 -9.171 1.00 95.62 207 GLY A C 1
ATOM 1604 O O . GLY A 1 207 ? 7.227 -6.403 -8.580 1.00 95.62 207 GLY A O 1
ATOM 1605 N N . ALA A 1 208 ? 5.413 -7.376 -9.485 1.00 97.38 208 ALA A N 1
ATOM 1606 C CA . ALA A 1 208 ? 4.432 -6.354 -9.128 1.00 97.38 208 ALA A CA 1
ATOM 1607 C C . ALA A 1 208 ? 4.351 -6.147 -7.609 1.00 97.38 208 ALA A C 1
ATOM 1609 O O . ALA A 1 208 ? 4.070 -7.089 -6.878 1.00 97.38 208 ALA A O 1
ATOM 1610 N N . ASN A 1 209 ? 4.553 -4.918 -7.132 1.00 96.81 209 ASN A N 1
ATOM 1611 C CA . ASN A 1 209 ? 4.664 -4.637 -5.702 1.00 96.81 209 ASN A CA 1
ATOM 1612 C C . ASN A 1 209 ? 3.510 -3.807 -5.144 1.00 96.81 209 ASN A C 1
ATOM 1614 O O . ASN A 1 209 ? 2.709 -4.315 -4.363 1.00 96.81 209 ASN A O 1
ATOM 1618 N N . ARG A 1 210 ? 3.377 -2.541 -5.543 1.00 97.25 210 ARG A N 1
ATOM 1619 C CA . ARG A 1 210 ? 2.255 -1.706 -5.094 1.00 97.25 210 ARG A CA 1
ATOM 1620 C C . ARG A 1 210 ? 1.267 -1.486 -6.194 1.00 97.25 210 ARG A C 1
ATOM 1622 O O . ARG A 1 210 ? 1.657 -1.428 -7.354 1.00 97.25 210 ARG A O 1
ATOM 1629 N N . VAL A 1 211 ? 0.022 -1.248 -5.800 1.00 97.94 211 VAL A N 1
ATOM 1630 C CA . VAL A 1 211 ? -1.008 -0.776 -6.709 1.00 97.94 211 VAL A CA 1
ATOM 1631 C C . VAL A 1 211 ? -1.721 0.472 -6.188 1.00 97.94 211 VAL A C 1
ATOM 1633 O O . VAL A 1 211 ? -1.982 0.640 -4.992 1.00 97.94 211 VAL A O 1
ATOM 1636 N N . ARG A 1 212 ? -2.044 1.367 -7.117 1.00 96.81 212 ARG A N 1
ATOM 1637 C CA . ARG A 1 212 ? -2.998 2.468 -6.964 1.00 96.81 212 ARG A CA 1
ATOM 1638 C C . ARG A 1 212 ? -3.963 2.446 -8.140 1.00 96.81 212 ARG A C 1
ATOM 1640 O O . ARG A 1 212 ? -3.673 1.853 -9.172 1.00 96.81 212 ARG A O 1
ATOM 1647 N N . PHE A 1 213 ? -5.117 3.075 -7.985 1.00 94.31 213 PHE A N 1
ATOM 1648 C CA . PHE A 1 213 ? -6.123 3.132 -9.038 1.00 94.31 213 PHE A CA 1
ATOM 1649 C C . PHE A 1 213 ? -6.541 4.574 -9.302 1.00 94.31 213 PHE A C 1
ATOM 1651 O O . PHE A 1 213 ? -6.781 5.328 -8.362 1.00 94.31 213 PHE A O 1
ATOM 1658 N N . THR A 1 214 ? -6.679 4.909 -10.581 1.00 91.25 214 THR A N 1
ATOM 1659 C CA . THR A 1 214 ? -7.488 6.032 -11.067 1.00 91.25 214 THR A CA 1
ATOM 1660 C C . THR A 1 214 ? -8.789 5.477 -11.653 1.00 91.25 214 THR A C 1
ATOM 1662 O O . THR A 1 214 ? -9.084 4.283 -11.512 1.00 91.25 214 THR A O 1
ATOM 1665 N N . GLU A 1 215 ? -9.598 6.322 -12.291 1.00 86.44 215 GLU A N 1
ATOM 1666 C CA . GLU A 1 215 ? -10.855 5.882 -12.905 1.00 86.44 215 GLU A CA 1
ATOM 1667 C C . GLU A 1 215 ? -10.605 4.791 -13.956 1.00 86.44 215 GLU A C 1
ATOM 1669 O O . GLU A 1 215 ? -11.177 3.701 -13.875 1.00 86.44 215 GLU A O 1
ATOM 1674 N N . ASN A 1 216 ? -9.667 5.051 -14.870 1.00 91.19 216 ASN A N 1
ATOM 1675 C CA . ASN A 1 216 ? -9.432 4.222 -16.053 1.00 91.19 216 ASN A CA 1
ATOM 1676 C C . ASN A 1 216 ? -8.196 3.324 -15.956 1.00 91.19 216 ASN A C 1
ATOM 1678 O O . ASN A 1 216 ? -7.976 2.511 -16.852 1.00 91.19 216 ASN A O 1
ATOM 1682 N N . HIS A 1 217 ? -7.382 3.449 -14.903 1.00 94.38 217 HIS A N 1
ATOM 1683 C CA . HIS A 1 217 ? -6.122 2.717 -14.812 1.00 94.38 217 HIS A CA 1
ATOM 1684 C C . HIS A 1 217 ? -5.849 2.127 -13.431 1.00 94.38 217 HIS A C 1
ATOM 1686 O O . HIS A 1 217 ? -6.141 2.728 -12.396 1.00 94.38 217 HIS A O 1
ATOM 1692 N N . ALA A 1 218 ? -5.211 0.958 -13.432 1.00 96.81 218 ALA A N 1
ATOM 1693 C CA . ALA A 1 218 ? -4.413 0.486 -12.311 1.00 96.81 218 ALA A CA 1
ATOM 1694 C C . ALA A 1 218 ? -2.950 0.875 -12.549 1.00 96.81 218 ALA A C 1
ATOM 1696 O O . ALA A 1 218 ? -2.412 0.678 -13.636 1.00 96.81 218 ALA A O 1
ATOM 1697 N N . TRP A 1 219 ? -2.299 1.402 -11.528 1.00 97.69 219 TRP A N 1
ATOM 1698 C CA . TRP A 1 219 ? -0.910 1.828 -11.557 1.00 97.69 219 TRP A CA 1
ATOM 1699 C C . TRP A 1 219 ? -0.103 0.941 -10.638 1.00 97.69 219 TRP A C 1
ATOM 1701 O O . TRP A 1 219 ? -0.450 0.821 -9.465 1.00 97.69 219 TRP A O 1
ATOM 1711 N N . VAL A 1 220 ? 0.948 0.323 -11.164 1.00 98.25 220 VAL A N 1
ATOM 1712 C CA . VAL A 1 220 ? 1.676 -0.738 -10.472 1.00 98.25 220 VAL A CA 1
ATOM 1713 C C . VAL A 1 220 ? 3.169 -0.448 -10.480 1.00 98.25 220 VAL A C 1
ATOM 1715 O O . VAL A 1 220 ? 3.733 -0.169 -11.533 1.00 98.25 220 VAL A O 1
ATOM 1718 N N . THR A 1 221 ? 3.836 -0.532 -9.331 1.00 98.06 221 THR A N 1
ATOM 1719 C CA . THR A 1 221 ? 5.306 -0.585 -9.320 1.00 98.06 221 THR A CA 1
ATOM 1720 C C . THR A 1 221 ? 5.769 -2.004 -9.624 1.00 98.06 221 THR A C 1
ATOM 1722 O O . THR A 1 221 ? 5.251 -2.963 -9.055 1.00 98.06 221 THR A O 1
ATOM 1725 N N . SER A 1 222 ? 6.751 -2.153 -10.511 1.00 96.06 222 SER A N 1
ATOM 1726 C CA . SER A 1 222 ? 7.442 -3.425 -10.738 1.00 96.06 222 SER A CA 1
ATOM 1727 C C . SER A 1 222 ? 8.812 -3.378 -10.078 1.00 96.06 222 SER A C 1
ATOM 1729 O O . SER A 1 222 ? 9.660 -2.569 -10.464 1.00 96.06 222 SER A O 1
ATOM 1731 N N . TRP A 1 223 ? 9.021 -4.225 -9.066 1.00 94.12 223 TRP A N 1
ATOM 1732 C CA . TRP A 1 223 ? 10.243 -4.243 -8.263 1.00 94.12 223 TRP A CA 1
ATOM 1733 C C . TRP A 1 223 ? 11.474 -4.547 -9.115 1.00 94.12 223 TRP A C 1
ATOM 1735 O O . TRP A 1 223 ? 12.425 -3.769 -9.152 1.00 94.12 223 TRP A O 1
ATOM 1745 N N . SER A 1 224 ? 11.458 -5.693 -9.796 1.00 91.00 224 SER A N 1
ATOM 1746 C CA . SER A 1 224 ? 12.601 -6.207 -10.558 1.00 91.00 224 SER A CA 1
ATOM 1747 C C . SER A 1 224 ? 12.829 -5.483 -11.883 1.00 91.00 224 SER A C 1
ATOM 1749 O O . SER A 1 224 ? 13.970 -5.398 -12.336 1.00 91.00 224 SER A O 1
ATOM 1751 N N . ASP A 1 225 ? 11.770 -4.955 -12.502 1.00 92.50 225 ASP A N 1
ATOM 1752 C CA . ASP A 1 225 ? 11.874 -4.155 -13.729 1.00 92.50 225 ASP A CA 1
ATOM 1753 C C . ASP A 1 225 ? 12.251 -2.695 -13.434 1.00 92.50 225 ASP A C 1
ATOM 1755 O O . ASP A 1 225 ? 12.706 -1.976 -14.321 1.00 92.50 225 ASP A O 1
ATOM 1759 N N . GLY A 1 226 ? 12.089 -2.245 -12.184 1.00 94.44 226 GLY A N 1
ATOM 1760 C CA . GLY A 1 226 ? 12.421 -0.881 -11.791 1.00 94.44 226 GLY A CA 1
ATOM 1761 C C . GLY A 1 226 ? 11.535 0.163 -12.466 1.00 94.44 226 GLY A C 1
ATOM 1762 O O . GLY A 1 226 ? 12.018 1.226 -12.867 1.00 94.44 226 GLY A O 1
ATOM 1763 N N . ALA A 1 227 ? 10.250 -0.157 -12.631 1.00 96.06 227 ALA A N 1
ATOM 1764 C CA . ALA A 1 227 ? 9.326 0.595 -13.473 1.00 96.06 227 ALA A CA 1
ATOM 1765 C C . ALA A 1 227 ? 8.022 0.968 -12.756 1.00 96.06 227 ALA A C 1
ATOM 1767 O O . ALA A 1 227 ? 7.564 0.275 -11.845 1.00 96.06 227 ALA A O 1
ATOM 1768 N N . LEU A 1 228 ? 7.410 2.059 -13.218 1.00 97.94 228 LEU A N 1
ATOM 1769 C CA . LEU A 1 228 ? 6.004 2.373 -12.992 1.00 97.94 228 LEU A CA 1
ATOM 1770 C C . LEU A 1 228 ? 5.218 1.908 -14.213 1.00 97.94 228 LEU A C 1
ATOM 1772 O O . LEU A 1 2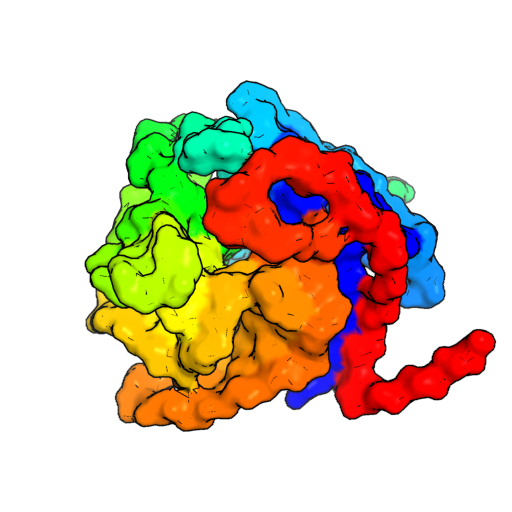28 ? 5.466 2.359 -15.334 1.00 97.94 228 LEU A O 1
ATOM 1776 N N . LEU A 1 229 ? 4.260 1.027 -13.975 1.00 97.38 229 LEU A N 1
ATOM 1777 C CA . LEU A 1 229 ? 3.392 0.445 -14.981 1.00 97.38 229 LEU A CA 1
ATOM 1778 C C . LEU A 1 229 ? 1.984 1.026 -14.865 1.00 97.38 229 LEU A C 1
ATOM 1780 O O . LEU A 1 229 ? 1.521 1.345 -13.769 1.00 97.38 229 LEU A O 1
ATOM 1784 N N . ARG A 1 230 ? 1.288 1.107 -15.994 1.00 96.06 230 ARG A N 1
ATOM 1785 C CA . ARG A 1 230 ? -0.128 1.469 -16.096 1.00 96.06 230 ARG A CA 1
ATOM 1786 C C . ARG A 1 230 ? -0.873 0.350 -16.805 1.00 96.06 230 ARG A C 1
ATOM 1788 O O . ARG A 1 230 ? -0.421 -0.129 -17.834 1.00 96.06 230 ARG A O 1
ATOM 1795 N N . ILE A 1 231 ? -2.008 -0.071 -16.266 1.00 96.88 231 ILE A N 1
ATOM 1796 C CA . ILE A 1 231 ? -2.868 -1.108 -16.838 1.00 96.88 231 ILE A CA 1
ATOM 1797 C C . ILE A 1 231 ? -4.231 -0.468 -17.082 1.00 96.88 231 ILE A C 1
ATOM 1799 O O . ILE A 1 231 ? -4.847 -0.020 -16.111 1.00 96.88 231 ILE A O 1
ATOM 1803 N N . PRO A 1 232 ? -4.723 -0.400 -18.329 1.00 95.88 232 PRO A N 1
ATOM 1804 C CA . PRO A 1 232 ? -6.060 0.113 -18.596 1.00 95.88 232 PRO A CA 1
ATOM 1805 C C . PRO A 1 232 ? -7.101 -0.835 -18.001 1.00 95.88 232 PRO A C 1
ATOM 1807 O O . PRO A 1 232 ? -7.002 -2.058 -18.136 1.00 95.88 232 PRO A O 1
ATOM 1810 N N . VAL A 1 233 ? -8.092 -0.275 -17.312 1.00 95.56 233 VAL A N 1
ATOM 1811 C CA . VAL A 1 233 ? -9.164 -1.031 -16.665 1.00 95.56 233 VAL A CA 1
ATOM 1812 C C . VAL A 1 233 ? -10.534 -0.487 -17.044 1.00 95.56 233 VAL A C 1
ATOM 1814 O O . VAL A 1 233 ? -10.725 0.702 -17.272 1.00 95.56 233 VAL A O 1
ATOM 1817 N N . SER A 1 234 ? -11.514 -1.383 -17.074 1.00 93.31 234 SER A N 1
ATOM 1818 C CA . SER A 1 234 ? -12.935 -1.045 -17.118 1.00 93.31 234 SER A CA 1
ATOM 1819 C C . SER A 1 234 ? -13.575 -1.338 -15.772 1.00 93.31 234 SER A C 1
ATOM 1821 O O . SER A 1 234 ? -13.177 -2.282 -15.083 1.00 93.31 234 SER A O 1
ATOM 1823 N N . ARG A 1 235 ? -14.577 -0.533 -15.418 1.00 91.50 235 ARG A N 1
ATOM 1824 C CA . ARG A 1 235 ? -15.363 -0.660 -14.192 1.00 91.50 235 ARG A CA 1
ATOM 1825 C C . ARG A 1 235 ? -16.833 -0.779 -14.558 1.00 91.50 235 ARG A C 1
ATOM 1827 O O . ARG A 1 235 ? -17.392 0.114 -15.188 1.00 91.50 235 ARG A O 1
ATOM 1834 N N . ASP A 1 236 ? -17.461 -1.872 -14.159 1.00 88.25 236 ASP A N 1
ATOM 1835 C CA . ASP A 1 236 ? -18.900 -2.056 -14.308 1.00 88.25 236 ASP A CA 1
ATOM 1836 C C . ASP A 1 236 ? -19.588 -1.691 -12.989 1.00 88.25 236 ASP A C 1
ATOM 1838 O O . ASP A 1 236 ? -19.446 -2.381 -11.978 1.00 88.25 236 ASP A O 1
ATOM 1842 N N . SER A 1 237 ? -20.333 -0.587 -12.996 1.00 82.94 237 SER A N 1
ATOM 1843 C CA . SER A 1 237 ? -21.070 -0.092 -11.831 1.00 82.94 237 SER A CA 1
ATOM 1844 C C . SER A 1 237 ? -22.221 -1.004 -11.404 1.00 82.94 237 SER A C 1
ATOM 1846 O O . SER A 1 237 ? -22.570 -1.024 -10.225 1.00 82.94 237 SER A O 1
ATOM 1848 N N . ALA A 1 238 ? -22.801 -1.778 -12.326 1.00 81.81 238 ALA A N 1
ATOM 1849 C CA . ALA A 1 238 ? -23.913 -2.674 -12.030 1.00 81.81 238 ALA A CA 1
ATOM 1850 C C . ALA A 1 238 ? -23.438 -3.963 -11.353 1.00 81.81 238 ALA A C 1
ATOM 1852 O O . ALA A 1 238 ? -24.126 -4.492 -10.481 1.00 81.81 238 ALA A O 1
ATOM 1853 N N . THR A 1 239 ? -22.272 -4.471 -11.755 1.00 81.25 239 THR A N 1
ATOM 1854 C CA . THR A 1 239 ? -21.728 -5.734 -11.231 1.00 81.25 239 THR A CA 1
ATOM 1855 C C . THR A 1 239 ? -20.615 -5.544 -10.200 1.00 81.25 239 THR A C 1
ATOM 1857 O O . THR A 1 239 ? -20.251 -6.500 -9.521 1.00 81.25 239 THR A O 1
ATOM 1860 N N . GLY A 1 240 ? -20.074 -4.330 -10.057 1.00 80.88 240 GLY A N 1
ATOM 1861 C CA . GLY A 1 240 ? -18.913 -4.052 -9.204 1.00 80.88 240 GLY A CA 1
ATOM 1862 C C . GLY A 1 240 ? -17.602 -4.621 -9.755 1.00 80.88 240 GLY A C 1
ATOM 1863 O O . GLY A 1 240 ? -16.598 -4.674 -9.046 1.00 80.88 240 GLY A O 1
ATOM 1864 N N . LEU A 1 241 ? -17.610 -5.068 -11.007 1.00 86.94 241 LEU A N 1
ATOM 1865 C CA . LEU A 1 241 ? -16.511 -5.779 -11.634 1.00 86.94 241 LEU A CA 1
ATOM 1866 C C . LEU A 1 241 ? -15.472 -4.805 -12.188 1.00 86.94 241 LEU A C 1
ATOM 1868 O O . LEU A 1 241 ? -15.815 -3.822 -12.845 1.00 86.94 241 LEU A O 1
ATOM 1872 N N . ILE A 1 242 ? -14.197 -5.114 -11.963 1.00 93.50 242 ILE A N 1
ATOM 1873 C CA . ILE A 1 242 ? -13.064 -4.378 -12.523 1.00 93.50 242 ILE A CA 1
ATOM 1874 C C . ILE A 1 242 ? -12.230 -5.362 -13.345 1.00 93.50 242 ILE A C 1
ATOM 1876 O O . ILE A 1 242 ? -11.917 -6.454 -12.873 1.00 93.50 242 ILE A O 1
ATOM 1880 N N . ARG A 1 243 ? -11.902 -5.004 -14.589 1.00 95.25 243 ARG A N 1
ATOM 1881 C CA . ARG A 1 243 ? -11.152 -5.870 -15.516 1.00 95.25 243 ARG A CA 1
ATOM 1882 C C . ARG A 1 243 ? -10.130 -5.075 -16.299 1.00 95.25 243 ARG A C 1
ATOM 1884 O O . ARG A 1 243 ? -10.456 -3.981 -16.755 1.00 95.25 243 ARG A O 1
ATOM 1891 N N . ALA A 1 244 ? -8.956 -5.659 -16.527 1.00 96.75 244 ALA A N 1
ATOM 1892 C CA . ALA A 1 244 ? -8.016 -5.121 -17.499 1.00 96.75 244 ALA A CA 1
ATOM 1893 C C . ALA A 1 244 ? -8.643 -5.126 -18.905 1.00 96.75 244 ALA A C 1
ATOM 1895 O O . ALA A 1 244 ? -9.296 -6.093 -19.303 1.00 96.75 244 ALA A O 1
ATOM 1896 N N . THR A 1 245 ? -8.461 -4.039 -19.648 1.00 96.38 245 THR A N 1
ATOM 1897 C CA . THR A 1 245 ? -8.941 -3.879 -21.034 1.00 96.38 245 THR A CA 1
ATOM 1898 C C . THR A 1 245 ? -7.811 -3.923 -22.061 1.00 96.38 245 THR A C 1
ATOM 1900 O O . THR A 1 245 ? -8.072 -3.909 -23.261 1.00 96.38 245 THR A O 1
ATOM 1903 N N . GLY A 1 246 ? -6.569 -4.022 -21.595 1.00 95.25 246 GLY A N 1
ATOM 1904 C CA . GLY A 1 246 ? -5.354 -4.031 -22.398 1.00 95.25 246 GLY A CA 1
ATOM 1905 C C . GLY A 1 246 ? -4.138 -4.457 -21.567 1.00 95.25 246 GLY A C 1
ATOM 1906 O O . GLY A 1 246 ? -4.266 -4.678 -20.357 1.00 95.25 246 GLY A O 1
ATOM 1907 N N . PRO A 1 247 ? -2.970 -4.623 -22.208 1.00 95.75 247 PRO A N 1
ATOM 1908 C CA . PRO A 1 247 ? -1.745 -5.023 -21.526 1.00 95.75 247 PRO A CA 1
ATOM 1909 C C . PRO A 1 247 ? -1.198 -3.897 -20.627 1.00 95.75 247 PRO A C 1
ATOM 1911 O O . PRO A 1 247 ? -1.524 -2.729 -20.842 1.00 95.75 247 PRO A O 1
ATOM 1914 N N . PRO A 1 248 ? -0.342 -4.218 -19.640 1.00 96.25 248 PRO A N 1
ATOM 1915 C CA . PRO A 1 248 ? 0.404 -3.204 -18.905 1.00 96.25 248 PRO A CA 1
ATOM 1916 C C . PRO A 1 248 ? 1.385 -2.439 -19.804 1.00 96.25 248 PRO A C 1
ATOM 1918 O O . PRO A 1 248 ? 2.063 -3.025 -20.648 1.00 96.25 248 PRO A O 1
ATOM 1921 N N . GLU A 1 249 ? 1.523 -1.144 -19.549 1.00 94.50 249 GLU A N 1
ATOM 1922 C CA . GLU A 1 249 ? 2.395 -0.211 -20.262 1.00 94.50 249 GLU A CA 1
ATOM 1923 C C . GLU A 1 249 ? 3.413 0.405 -19.308 1.00 94.50 249 GLU A C 1
ATOM 1925 O O . GLU A 1 249 ? 3.077 0.768 -18.179 1.00 94.50 249 GLU A O 1
ATOM 1930 N N . ARG A 1 250 ? 4.664 0.552 -19.756 1.00 94.56 250 ARG A N 1
ATOM 1931 C CA . ARG A 1 250 ? 5.692 1.261 -18.986 1.00 94.56 250 ARG A CA 1
ATOM 1932 C C . ARG A 1 250 ? 5.485 2.761 -19.113 1.00 94.56 250 ARG A C 1
ATOM 1934 O O . ARG A 1 250 ? 5.574 3.308 -20.206 1.00 94.56 250 ARG A O 1
ATOM 1941 N N . MET A 1 251 ? 5.278 3.413 -17.977 1.00 95.38 251 MET A N 1
ATOM 1942 C CA . MET A 1 251 ? 5.095 4.861 -17.904 1.00 95.38 251 MET A CA 1
ATOM 1943 C C . MET A 1 251 ? 6.369 5.578 -17.489 1.00 95.38 251 MET A C 1
ATOM 1945 O O . MET A 1 251 ? 6.614 6.691 -17.939 1.00 95.38 251 MET A O 1
ATOM 1949 N N . ALA A 1 252 ? 7.175 4.954 -16.634 1.00 95.81 252 ALA A N 1
ATOM 1950 C CA . ALA A 1 252 ? 8.489 5.437 -16.234 1.00 95.81 252 ALA A CA 1
ATOM 1951 C C . ALA A 1 252 ? 9.369 4.256 -15.809 1.00 95.81 252 ALA A C 1
ATOM 1953 O O . ALA A 1 252 ? 8.857 3.216 -15.396 1.00 95.81 252 ALA A O 1
ATOM 1954 N N . GLU A 1 253 ? 10.686 4.426 -15.878 1.00 95.38 253 GLU A N 1
ATOM 1955 C CA . GLU A 1 253 ? 11.673 3.398 -15.542 1.00 95.38 253 GLU A CA 1
ATOM 1956 C C . GLU A 1 253 ? 12.913 4.005 -14.870 1.00 95.38 253 GLU A C 1
ATOM 1958 O O . GLU A 1 253 ? 13.058 5.226 -14.778 1.00 95.38 253 GLU A O 1
ATOM 1963 N N . GLY A 1 254 ? 13.819 3.142 -14.405 1.00 92.81 254 GLY A N 1
ATOM 1964 C CA . GLY A 1 254 ? 15.072 3.546 -13.762 1.00 92.81 254 GLY A CA 1
ATOM 1965 C C . GLY A 1 254 ? 15.004 3.610 -12.236 1.00 92.81 254 GLY A C 1
ATOM 1966 O O . GLY A 1 254 ? 15.950 4.078 -11.602 1.00 92.81 254 GLY A O 1
ATOM 1967 N N . PHE A 1 255 ? 13.922 3.116 -11.635 1.00 94.38 255 PHE A N 1
ATOM 1968 C CA . PHE A 1 255 ? 13.801 2.974 -10.187 1.00 94.38 255 PHE A CA 1
ATOM 1969 C C . PHE A 1 255 ? 14.546 1.720 -9.731 1.00 94.38 255 PHE A C 1
ATOM 1971 O O . PHE A 1 255 ? 14.450 0.674 -10.361 1.00 94.38 255 PHE A O 1
ATOM 1978 N N . GLN A 1 256 ? 15.276 1.784 -8.623 1.00 90.88 256 GLN A N 1
ATOM 1979 C CA . GLN A 1 256 ? 15.840 0.575 -8.022 1.00 90.88 256 GLN A CA 1
ATOM 1980 C C . GLN A 1 256 ? 14.932 0.142 -6.877 1.00 90.88 256 GLN A C 1
ATOM 1982 O O . GLN A 1 256 ? 14.657 0.956 -5.991 1.00 90.88 256 GLN A O 1
ATOM 1987 N N . ALA A 1 257 ? 14.434 -1.097 -6.944 1.00 91.44 257 ALA A N 1
ATOM 1988 C CA . ALA A 1 257 ? 13.537 -1.682 -5.951 1.00 91.44 257 ALA A CA 1
ATOM 1989 C C . ALA A 1 257 ? 12.406 -0.710 -5.515 1.00 91.44 257 ALA A C 1
ATOM 1991 O O . ALA A 1 257 ? 12.373 -0.255 -4.368 1.00 91.44 257 ALA A O 1
ATOM 1992 N N . PRO A 1 258 ? 11.529 -0.278 -6.448 1.00 95.25 258 PRO A N 1
ATOM 1993 C CA . PRO A 1 258 ? 10.418 0.611 -6.128 1.00 95.25 258 PRO A CA 1
ATOM 1994 C C . PRO A 1 258 ? 9.429 -0.084 -5.186 1.00 95.25 258 PRO A C 1
ATOM 1996 O O . PRO A 1 258 ? 8.767 -1.059 -5.558 1.00 95.25 258 PRO A O 1
ATOM 1999 N N . ASP A 1 259 ? 9.327 0.453 -3.975 1.00 92.81 259 ASP A N 1
ATOM 2000 C CA . ASP A 1 259 ? 8.510 -0.096 -2.908 1.00 92.81 259 ASP A CA 1
ATOM 2001 C C . ASP A 1 259 ? 7.326 0.794 -2.568 1.00 92.81 259 ASP A C 1
ATOM 2003 O O . ASP A 1 259 ? 6.210 0.399 -2.823 1.00 92.81 259 ASP A O 1
ATOM 2007 N N . GLY A 1 260 ? 7.491 2.032 -2.111 1.00 93.81 260 GLY A N 1
ATOM 2008 C CA . GLY A 1 260 ? 6.321 2.894 -1.896 1.00 93.81 260 GLY A CA 1
ATOM 2009 C C . GLY A 1 260 ? 5.695 3.382 -3.216 1.00 93.81 260 GLY A C 1
ATOM 2010 O O . GLY A 1 260 ? 6.426 3.737 -4.138 1.00 93.81 260 GLY A O 1
ATOM 2011 N N . LEU A 1 261 ? 4.358 3.467 -3.296 1.00 97.38 261 LEU A N 1
ATOM 2012 C CA . LEU A 1 261 ? 3.627 4.123 -4.393 1.00 97.38 261 LEU A CA 1
ATOM 2013 C C . LEU A 1 261 ? 2.4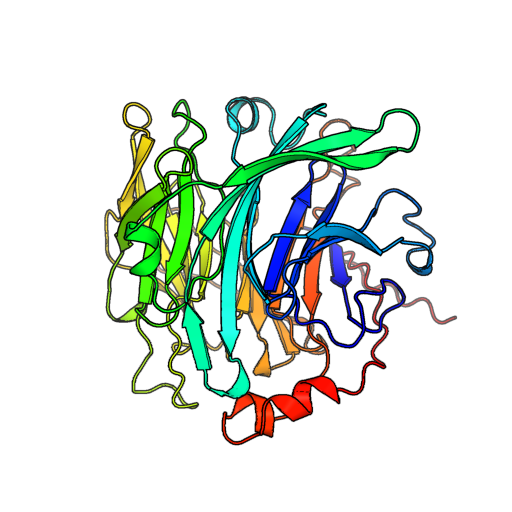45 4.937 -3.861 1.00 97.38 261 LEU A C 1
ATOM 2015 O O . LEU A 1 261 ? 1.604 4.417 -3.128 1.00 97.38 261 LEU A O 1
ATOM 2019 N N . SER A 1 262 ? 2.325 6.185 -4.302 1.00 96.12 262 SER A N 1
ATOM 2020 C CA . SER A 1 262 ? 1.107 6.979 -4.148 1.00 96.12 262 SER A CA 1
ATOM 2021 C C . SER A 1 262 ? 0.855 7.822 -5.392 1.00 96.12 262 SER A C 1
ATOM 2023 O O . SER A 1 262 ? 1.796 8.193 -6.089 1.00 96.12 262 SER A O 1
ATOM 2025 N N . ILE A 1 263 ? -0.411 8.104 -5.692 1.00 94.12 263 ILE A N 1
ATOM 2026 C CA . ILE A 1 263 ? -0.823 8.848 -6.888 1.00 94.12 263 ILE A CA 1
ATOM 2027 C C . ILE A 1 263 ? -1.790 9.939 -6.474 1.00 94.12 263 ILE A C 1
ATOM 2029 O O . ILE A 1 263 ? -2.643 9.732 -5.610 1.00 94.12 263 ILE A O 1
ATOM 2033 N N . THR A 1 264 ? -1.633 11.115 -7.069 1.00 90.81 264 THR A N 1
ATOM 2034 C CA . THR A 1 264 ? -2.521 12.240 -6.810 1.00 90.81 264 THR A CA 1
ATOM 2035 C C . THR A 1 264 ? -3.950 11.930 -7.247 1.00 90.81 264 THR A C 1
ATOM 2037 O O . THR A 1 264 ? -4.179 11.169 -8.180 1.00 90.81 264 THR A O 1
ATOM 2040 N N . ARG A 1 265 ? -4.942 12.532 -6.580 1.00 85.44 265 ARG A N 1
ATOM 2041 C CA . ARG A 1 265 ? -6.370 12.295 -6.869 1.00 85.44 265 ARG A CA 1
ATOM 2042 C C . ARG A 1 265 ? -6.745 12.559 -8.335 1.00 85.44 265 ARG A C 1
ATOM 2044 O O . ARG A 1 265 ? -7.649 11.918 -8.851 1.00 85.44 265 ARG A O 1
ATOM 2051 N N . ASP A 1 266 ? -6.063 13.498 -8.984 1.00 85.56 266 ASP A N 1
ATOM 2052 C CA . ASP A 1 266 ? -6.251 13.829 -10.401 1.00 85.56 266 ASP A CA 1
ATOM 2053 C C . ASP A 1 266 ? -5.521 12.873 -11.363 1.00 85.56 266 ASP A C 1
ATOM 2055 O O . ASP A 1 266 ? -5.605 13.055 -12.572 1.00 85.56 266 ASP A O 1
ATOM 2059 N N . GLY A 1 267 ? -4.784 11.887 -10.844 1.00 89.19 267 GLY A N 1
ATOM 2060 C CA . GLY A 1 267 ? -4.075 10.883 -11.631 1.00 89.19 267 GLY A CA 1
ATOM 2061 C C . GLY A 1 267 ? -2.830 11.391 -12.358 1.00 89.19 267 GLY A C 1
ATOM 2062 O O . GLY A 1 267 ? -2.213 10.613 -13.075 1.00 89.19 267 GLY A O 1
ATOM 2063 N N . THR A 1 268 ? -2.436 12.660 -12.192 1.00 90.44 268 THR A N 1
ATOM 2064 C CA . THR A 1 268 ? -1.401 13.289 -13.038 1.00 90.44 268 THR A CA 1
ATOM 2065 C C . THR A 1 268 ? 0.028 13.121 -12.524 1.00 90.44 268 THR A C 1
ATOM 2067 O O . THR A 1 268 ? 0.987 13.316 -13.279 1.00 90.44 268 THR A O 1
ATOM 2070 N N . THR A 1 269 ? 0.184 12.783 -11.241 1.00 93.25 269 THR A N 1
ATOM 2071 C CA . THR A 1 269 ? 1.482 12.683 -10.568 1.00 93.25 269 THR A CA 1
ATOM 2072 C C . THR A 1 269 ? 1.554 11.426 -9.705 1.00 93.25 269 THR A C 1
ATOM 2074 O O . THR A 1 269 ? 0.678 11.192 -8.871 1.00 93.25 269 THR A O 1
ATOM 2077 N N . ALA A 1 270 ? 2.633 10.654 -9.840 1.00 96.62 270 ALA A N 1
ATOM 2078 C CA . ALA A 1 270 ? 2.974 9.573 -8.916 1.00 96.62 270 ALA A CA 1
ATOM 2079 C C . ALA A 1 270 ? 4.195 9.926 -8.063 1.00 96.62 270 ALA A C 1
ATOM 2081 O O . ALA A 1 270 ? 5.122 10.602 -8.510 1.00 96.62 270 ALA A O 1
ATOM 2082 N N . TYR A 1 271 ? 4.206 9.402 -6.843 1.00 97.38 271 TYR A N 1
ATOM 2083 C CA . TYR A 1 271 ? 5.342 9.391 -5.935 1.00 97.38 271 TYR A CA 1
ATOM 2084 C C . TYR A 1 271 ? 5.766 7.949 -5.699 1.00 97.38 271 TYR A C 1
ATOM 2086 O O . TYR A 1 271 ? 4.913 7.094 -5.460 1.00 97.38 271 TYR A O 1
ATOM 2094 N N . ILE A 1 272 ? 7.068 7.684 -5.794 1.00 98.00 272 ILE A N 1
ATOM 2095 C CA . ILE A 1 272 ? 7.626 6.333 -5.681 1.00 98.00 272 ILE A CA 1
ATOM 2096 C C . ILE A 1 272 ? 8.795 6.346 -4.705 1.00 98.00 272 ILE A C 1
ATOM 2098 O O . ILE A 1 272 ? 9.712 7.154 -4.843 1.00 98.00 272 ILE A O 1
ATOM 2102 N N . GLY A 1 273 ? 8.773 5.452 -3.722 1.00 95.94 273 GLY A N 1
ATOM 2103 C CA . GLY A 1 273 ? 9.876 5.251 -2.788 1.00 95.94 273 GLY A CA 1
ATOM 2104 C C . GLY A 1 273 ? 10.772 4.126 -3.283 1.00 95.94 273 GLY A C 1
ATOM 2105 O O . GLY A 1 273 ? 10.309 2.999 -3.406 1.00 95.94 273 GLY A O 1
ATOM 2106 N N . SER A 1 274 ? 12.038 4.412 -3.568 1.00 94.19 274 SER A N 1
ATOM 2107 C CA . SER A 1 274 ? 13.043 3.393 -3.877 1.00 94.19 274 SER A CA 1
ATOM 2108 C C . SER A 1 274 ? 13.792 3.012 -2.614 1.00 94.19 274 SER A C 1
ATOM 2110 O O . SER A 1 274 ? 14.560 3.817 -2.077 1.00 94.19 274 SER A O 1
ATOM 2112 N N . ILE A 1 275 ? 13.591 1.772 -2.176 1.00 88.44 275 ILE A N 1
ATOM 2113 C CA . ILE A 1 275 ? 14.170 1.250 -0.941 1.00 88.44 275 ILE A CA 1
ATOM 2114 C C . ILE A 1 275 ? 15.706 1.219 -1.007 1.00 88.44 275 ILE A C 1
ATOM 2116 O O . ILE A 1 275 ? 16.378 1.686 -0.094 1.00 88.44 275 ILE A O 1
ATOM 2120 N N . SER A 1 276 ? 16.277 0.762 -2.128 1.00 85.75 276 SER A N 1
ATOM 2121 C CA . SER A 1 276 ? 17.720 0.524 -2.262 1.00 85.75 276 SER A CA 1
ATOM 2122 C C . SER A 1 276 ? 18.541 1.787 -2.521 1.00 85.75 276 SER A C 1
ATOM 2124 O O . SER A 1 276 ? 19.754 1.776 -2.328 1.00 85.75 276 SER A O 1
ATOM 2126 N N . THR A 1 277 ? 17.906 2.868 -2.984 1.00 89.25 277 THR A N 1
ATOM 2127 C CA . THR A 1 277 ? 18.575 4.152 -3.257 1.00 89.25 277 THR A CA 1
ATOM 2128 C C . THR A 1 277 ? 18.152 5.251 -2.303 1.00 89.25 277 THR A C 1
ATOM 2130 O O . THR A 1 277 ? 18.518 6.405 -2.529 1.00 89.25 277 THR A O 1
ATOM 2133 N N . SER A 1 278 ? 17.353 4.948 -1.275 1.00 89.19 278 SER A N 1
ATOM 2134 C CA . SER A 1 278 ? 16.916 5.959 -0.311 1.00 89.19 278 SER A CA 1
ATOM 2135 C C . SER A 1 278 ? 16.218 7.158 -0.971 1.00 89.19 278 SER A C 1
ATOM 2137 O O . SER A 1 278 ? 16.312 8.292 -0.502 1.00 89.19 278 SER A O 1
ATOM 2139 N N . THR A 1 279 ? 15.558 6.936 -2.114 1.00 92.25 279 THR A N 1
ATOM 2140 C CA . THR A 1 279 ? 15.097 8.018 -2.996 1.00 92.25 279 THR A CA 1
ATOM 2141 C C . THR A 1 279 ? 13.579 8.093 -3.048 1.00 92.25 279 THR A C 1
ATOM 2143 O O . THR A 1 279 ? 12.911 7.087 -3.268 1.00 92.25 279 THR A O 1
ATOM 2146 N N . LEU A 1 280 ? 13.038 9.302 -2.906 1.00 95.06 280 LEU A N 1
ATOM 2147 C CA . LEU A 1 280 ? 11.674 9.629 -3.305 1.00 95.06 280 LEU A CA 1
ATOM 2148 C C . LEU A 1 280 ? 11.699 10.176 -4.725 1.00 95.06 280 LEU A C 1
ATOM 2150 O O . LEU A 1 280 ? 12.246 11.253 -4.972 1.00 95.06 280 LEU A O 1
ATOM 2154 N N . TRP A 1 281 ? 11.061 9.468 -5.638 1.00 97.06 281 TRP A N 1
ATOM 2155 C CA . TRP A 1 281 ? 10.844 9.906 -7.005 1.00 97.06 281 TRP A CA 1
ATOM 2156 C C . TRP A 1 281 ? 9.473 10.553 -7.147 1.00 97.06 281 TRP A C 1
ATOM 2158 O O . TRP A 1 281 ? 8.510 10.157 -6.492 1.00 97.06 281 TRP A O 1
ATOM 2168 N N . ARG A 1 282 ? 9.389 11.526 -8.047 1.00 96.06 282 ARG A N 1
ATOM 2169 C CA . ARG A 1 282 ? 8.149 12.085 -8.574 1.00 96.06 282 ARG A CA 1
ATOM 2170 C C . ARG A 1 282 ? 8.104 11.820 -10.068 1.00 96.06 282 ARG A C 1
ATOM 2172 O O . ARG A 1 282 ? 9.077 12.106 -10.766 1.00 96.06 282 ARG A O 1
ATOM 2179 N N . VAL A 1 283 ? 6.982 11.293 -10.534 1.00 96.44 283 VAL A N 1
ATOM 2180 C CA . VAL A 1 283 ? 6.691 11.078 -11.949 1.00 96.44 283 VAL A CA 1
ATOM 2181 C C . VAL A 1 283 ? 5.525 11.981 -12.315 1.00 96.44 283 VAL A C 1
ATOM 2183 O O . VAL A 1 283 ? 4.416 11.777 -11.830 1.00 96.44 283 VAL A O 1
ATOM 2186 N N . ASP A 1 284 ? 5.792 12.994 -13.130 1.00 93.50 284 ASP A N 1
ATOM 2187 C CA . ASP A 1 284 ? 4.782 13.917 -13.653 1.00 93.50 284 ASP A CA 1
ATOM 2188 C C . ASP A 1 284 ? 4.389 13.547 -15.083 1.00 93.50 284 ASP A C 1
ATOM 2190 O O . ASP A 1 284 ? 5.100 12.799 -15.755 1.00 93.50 284 ASP A O 1
ATOM 2194 N N . GLY A 1 285 ? 3.288 14.125 -15.570 1.00 89.38 285 GLY A N 1
ATOM 2195 C CA . GLY A 1 285 ? 2.819 13.906 -16.939 1.00 89.38 285 GLY A CA 1
ATOM 2196 C C . GLY A 1 285 ? 2.148 12.549 -17.113 1.00 89.38 285 GLY A C 1
ATOM 2197 O O . GLY A 1 285 ? 2.138 12.004 -18.215 1.00 89.38 285 GLY A O 1
ATOM 2198 N N . LEU A 1 286 ? 1.610 11.995 -16.023 1.00 90.12 286 LEU A N 1
ATOM 2199 C CA . LEU A 1 286 ? 0.748 10.831 -16.105 1.00 90.12 286 LEU A CA 1
ATOM 2200 C C . LEU A 1 286 ? -0.557 11.251 -16.783 1.00 90.12 286 LEU A C 1
ATOM 2202 O O . LEU A 1 286 ? -1.159 12.266 -16.431 1.00 90.12 286 LEU A O 1
ATOM 2206 N N . SER A 1 287 ? -0.954 10.485 -17.790 1.00 79.75 287 SER A N 1
ATOM 2207 C CA . SER A 1 287 ? -2.197 10.688 -18.520 1.00 79.75 287 SER A CA 1
ATOM 2208 C C . SER A 1 287 ? -3.145 9.541 -18.208 1.00 79.75 287 SER A C 1
ATOM 2210 O O . SER A 1 287 ? -2.733 8.378 -18.179 1.00 79.75 287 SER A O 1
ATOM 2212 N N . ASP A 1 288 ? -4.418 9.868 -18.014 1.00 70.38 288 ASP A N 1
ATOM 2213 C CA . ASP A 1 288 ? -5.504 8.889 -18.020 1.00 70.38 288 ASP A CA 1
ATOM 2214 C C . ASP A 1 288 ? -6.043 8.635 -19.444 1.00 70.38 288 ASP A C 1
ATOM 2216 O O . ASP A 1 288 ? -7.003 7.884 -19.617 1.00 70.38 288 ASP A O 1
ATOM 2220 N N . GLU A 1 289 ? -5.419 9.207 -20.480 1.00 75.38 289 GLU A N 1
ATOM 2221 C CA . GLU A 1 289 ? -5.685 8.865 -21.878 1.00 75.38 289 GLU A CA 1
ATOM 2222 C C . GLU A 1 289 ? -4.773 7.715 -22.328 1.00 75.38 289 GLU A C 1
ATOM 2224 O O . GLU A 1 289 ? -3.549 7.758 -22.175 1.00 75.38 289 GLU A O 1
ATOM 2229 N N . TYR A 1 290 ? -5.386 6.660 -22.866 1.00 63.75 290 TYR A N 1
ATOM 2230 C CA . TYR A 1 290 ? -4.693 5.437 -23.271 1.00 63.75 290 TYR A CA 1
ATOM 2231 C C . TYR A 1 290 ? -3.784 5.657 -24.496 1.00 63.75 290 TYR A C 1
ATOM 2233 O O . TYR A 1 290 ? -2.642 5.216 -24.492 1.00 63.75 290 TYR A O 1
ATOM 2241 N N . ASP A 1 291 ? -4.239 6.435 -25.487 1.00 64.12 291 ASP A N 1
ATOM 2242 C CA . ASP A 1 291 ? -3.578 6.580 -26.799 1.00 64.12 291 ASP A CA 1
ATOM 2243 C C . ASP A 1 291 ? -2.478 7.663 -26.866 1.00 64.12 291 ASP A C 1
ATOM 2245 O O . ASP A 1 291 ? -1.934 7.937 -27.940 1.00 64.12 291 ASP A O 1
ATOM 2249 N N . SER A 1 292 ? -2.143 8.320 -25.752 1.00 63.06 292 SER A N 1
ATOM 2250 C CA . SER A 1 292 ? -1.047 9.295 -25.724 1.00 63.06 292 SER A CA 1
ATOM 2251 C C . SER A 1 292 ? 0.285 8.600 -25.443 1.00 63.06 292 SER A C 1
ATOM 2253 O O . SER A 1 292 ? 0.401 7.906 -24.433 1.00 63.06 292 SER A O 1
ATOM 2255 N N . GLU A 1 293 ? 1.302 8.844 -26.276 1.00 69.12 293 GLU A N 1
ATOM 2256 C CA . GLU A 1 293 ? 2.692 8.476 -25.968 1.00 69.12 293 GLU A CA 1
ATOM 2257 C C . GLU A 1 293 ? 3.057 8.954 -24.548 1.00 69.12 293 GLU A C 1
ATOM 2259 O O . GLU A 1 293 ? 2.779 10.112 -24.213 1.00 69.12 293 GLU A O 1
ATOM 2264 N N . PRO A 1 294 ? 3.660 8.107 -23.694 1.00 67.56 294 PRO A N 1
ATOM 2265 C CA . PRO A 1 294 ? 3.984 8.483 -22.325 1.00 67.56 294 PRO A CA 1
ATOM 2266 C C . PRO A 1 294 ? 5.037 9.601 -22.312 1.00 67.56 294 PRO A C 1
ATOM 2268 O O . PRO A 1 294 ? 6.226 9.370 -22.516 1.00 67.56 294 PRO A O 1
ATOM 2271 N N . THR A 1 295 ? 4.614 10.837 -22.040 1.00 79.12 295 THR A N 1
ATOM 2272 C CA . THR A 1 295 ? 5.499 12.011 -21.913 1.00 79.12 295 THR A CA 1
ATOM 2273 C C . THR A 1 295 ? 5.948 12.246 -20.471 1.00 79.12 295 THR A C 1
ATOM 2275 O O . THR A 1 295 ? 6.066 13.395 -20.038 1.00 79.12 295 THR A O 1
ATOM 2278 N N . SER A 1 296 ? 6.122 11.179 -19.689 1.00 88.69 296 SER A N 1
ATOM 2279 C CA . SER A 1 296 ? 6.364 11.329 -18.257 1.00 88.69 296 SER A CA 1
ATOM 2280 C C . SER A 1 296 ? 7.740 11.941 -17.979 1.00 88.69 296 SER A C 1
ATOM 2282 O O . SER A 1 296 ? 8.708 11.738 -18.717 1.00 88.69 296 SER A O 1
ATOM 2284 N N . THR A 1 297 ? 7.841 12.708 -16.895 1.00 93.94 297 THR A N 1
ATOM 2285 C CA . THR A 1 297 ? 9.125 13.233 -16.416 1.00 93.94 297 THR A CA 1
ATOM 2286 C C . THR A 1 297 ? 9.406 12.715 -15.020 1.00 93.94 297 THR A C 1
ATOM 2288 O O . THR A 1 297 ? 8.590 12.895 -14.116 1.00 93.94 297 THR A O 1
ATOM 2291 N N . VAL A 1 298 ? 10.582 12.116 -14.836 1.00 96.31 298 VAL A N 1
ATOM 2292 C CA . VAL A 1 298 ? 11.031 11.558 -13.558 1.00 96.31 298 VAL A CA 1
ATOM 2293 C C . VAL A 1 298 ? 11.977 12.538 -12.870 1.00 96.31 298 VAL A C 1
ATOM 2295 O O . VAL A 1 298 ? 12.979 12.953 -13.448 1.00 96.31 298 VAL A O 1
ATOM 2298 N N . THR A 1 299 ? 11.677 12.895 -11.623 1.00 95.62 299 THR A N 1
ATOM 2299 C CA . THR A 1 299 ? 12.507 13.782 -10.795 1.00 95.62 299 THR A CA 1
ATOM 2300 C C . THR A 1 299 ? 12.771 13.143 -9.436 1.00 95.62 299 THR A C 1
ATOM 2302 O O . THR A 1 299 ? 11.834 12.721 -8.760 1.00 95.62 299 THR A O 1
ATOM 2305 N N . ALA A 1 300 ? 14.032 13.102 -9.001 1.00 94.88 300 ALA A N 1
ATOM 2306 C CA . ALA A 1 300 ? 14.356 12.786 -7.611 1.00 94.88 300 ALA A CA 1
ATOM 2307 C C . ALA A 1 300 ? 13.968 13.981 -6.730 1.00 94.88 300 ALA A C 1
ATOM 2309 O O . ALA A 1 300 ? 14.517 15.072 -6.877 1.00 94.88 300 ALA A O 1
ATOM 2310 N N . VAL A 1 301 ? 13.007 13.785 -5.831 1.00 90.94 301 VAL A N 1
ATOM 2311 C CA . VAL A 1 301 ? 12.556 14.809 -4.877 1.00 90.94 301 VAL A CA 1
ATOM 2312 C C . VAL A 1 301 ? 13.442 14.807 -3.636 1.00 90.94 301 VAL A C 1
ATOM 2314 O O . VAL A 1 301 ? 13.754 15.866 -3.099 1.00 90.94 301 VAL A O 1
ATOM 2317 N N . ARG A 1 302 ? 13.846 13.615 -3.183 1.00 87.62 302 ARG A N 1
ATOM 2318 C CA . ARG A 1 302 ? 14.740 13.390 -2.039 1.00 87.62 302 ARG A CA 1
ATOM 2319 C C . ARG A 1 302 ? 15.588 12.154 -2.264 1.00 87.62 302 ARG A C 1
ATOM 2321 O O . ARG A 1 302 ? 15.113 11.233 -2.912 1.00 87.62 302 ARG A O 1
ATOM 2328 N N . THR A 1 303 ? 16.789 12.113 -1.700 1.00 90.50 303 THR A N 1
ATOM 2329 C CA . THR A 1 303 ? 17.753 10.998 -1.846 1.00 90.50 303 THR A CA 1
ATOM 2330 C C . THR A 1 303 ? 18.341 10.552 -0.505 1.00 90.50 303 THR A C 1
ATOM 2332 O 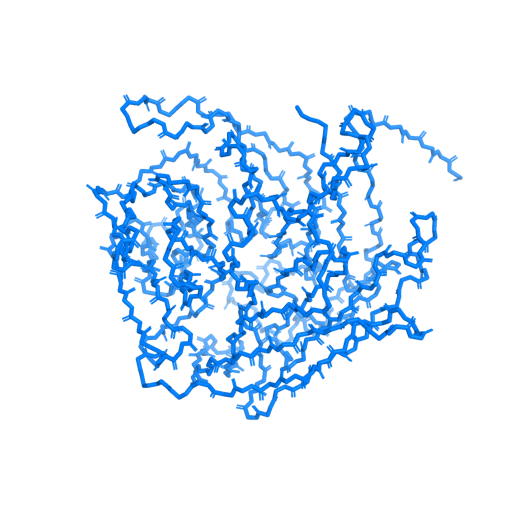O . THR A 1 303 ? 19.426 9.983 -0.446 1.00 90.50 303 THR A O 1
ATOM 2335 N N . ASP A 1 304 ? 17.662 10.891 0.582 1.00 83.81 304 ASP A N 1
ATOM 2336 C CA . ASP A 1 304 ? 18.107 10.754 1.966 1.00 83.81 304 ASP A CA 1
ATOM 2337 C C . ASP A 1 304 ? 17.035 10.086 2.848 1.00 83.81 304 ASP A C 1
ATOM 2339 O O . ASP A 1 304 ? 17.013 10.269 4.062 1.00 83.81 304 ASP A O 1
ATOM 2343 N N . LEU A 1 305 ? 16.124 9.315 2.240 1.00 83.69 305 LEU A N 1
ATOM 2344 C CA . LEU A 1 305 ? 15.135 8.519 2.967 1.00 83.69 305 LEU A CA 1
ATOM 2345 C C . LEU A 1 305 ? 15.754 7.214 3.466 1.00 83.69 305 LEU A C 1
ATOM 2347 O O . LEU A 1 305 ? 16.327 6.458 2.691 1.00 83.69 305 LEU A O 1
ATOM 2351 N N . ALA A 1 306 ? 15.591 6.877 4.737 1.00 82.00 306 ALA A N 1
ATOM 2352 C CA . ALA A 1 306 ? 16.080 5.600 5.258 1.00 82.00 306 ALA A CA 1
ATOM 2353 C C . ALA A 1 306 ? 15.139 4.441 4.873 1.00 82.00 306 ALA A C 1
ATOM 2355 O O . ALA A 1 306 ? 14.325 4.015 5.684 1.00 82.00 306 ALA A O 1
ATOM 2356 N N . THR A 1 307 ? 15.261 3.919 3.646 1.00 85.88 307 THR A N 1
ATOM 2357 C CA . THR A 1 307 ? 14.559 2.697 3.200 1.00 85.88 307 THR A CA 1
ATOM 2358 C C . THR A 1 307 ? 13.029 2.876 3.191 1.00 85.88 307 THR A C 1
ATOM 2360 O O . THR A 1 307 ? 12.335 2.304 4.032 1.00 85.88 307 THR A O 1
ATOM 2363 N N . PRO A 1 308 ? 12.475 3.711 2.287 1.00 91.19 308 PRO A N 1
ATOM 2364 C CA . PRO A 1 308 ? 11.033 3.944 2.216 1.00 91.19 308 PRO A CA 1
ATOM 2365 C C . PRO A 1 308 ? 10.290 2.727 1.649 1.00 91.19 308 PRO A C 1
ATOM 2367 O O . PRO A 1 308 ? 10.569 2.317 0.522 1.00 91.19 308 PRO A O 1
ATOM 2370 N N . THR A 1 309 ? 9.313 2.203 2.388 1.00 91.69 309 THR A N 1
ATOM 2371 C CA . THR A 1 309 ? 8.588 0.961 2.044 1.00 91.69 309 THR A CA 1
ATOM 2372 C C . THR A 1 309 ? 7.119 1.185 1.709 1.00 91.69 309 THR A C 1
ATOM 2374 O O . THR A 1 309 ? 6.587 0.592 0.772 1.00 91.69 309 THR A O 1
ATOM 2377 N N . ALA A 1 310 ? 6.453 2.090 2.427 1.00 92.44 310 ALA A N 1
ATOM 2378 C CA . ALA A 1 310 ? 5.027 2.349 2.265 1.00 92.44 310 ALA A CA 1
ATOM 2379 C C . ALA A 1 310 ? 4.743 3.851 2.232 1.00 92.44 310 ALA A C 1
ATOM 2381 O O . ALA A 1 310 ? 5.436 4.647 2.868 1.00 92.44 310 ALA A O 1
ATOM 2382 N N . MET A 1 311 ? 3.721 4.258 1.479 1.00 94.06 311 MET A N 1
ATOM 2383 C CA . MET A 1 311 ? 3.300 5.657 1.430 1.00 94.06 311 MET A CA 1
ATOM 2384 C C . MET A 1 311 ? 1.813 5.817 1.133 1.00 94.06 311 MET A C 1
ATOM 2386 O O . MET A 1 311 ? 1.218 5.004 0.422 1.00 94.06 311 MET A O 1
ATOM 2390 N N . ASP A 1 312 ? 1.230 6.898 1.638 1.00 92.38 312 ASP A N 1
ATOM 2391 C CA . ASP A 1 312 ? -0.161 7.256 1.375 1.00 92.38 312 ASP A CA 1
ATOM 2392 C C . ASP A 1 312 ? -0.336 8.781 1.336 1.00 92.38 312 ASP A C 1
ATOM 2394 O O . ASP A 1 312 ? 0.421 9.531 1.960 1.00 92.38 312 ASP A O 1
ATOM 2398 N N . LEU A 1 313 ? -1.295 9.242 0.532 1.00 89.38 313 LEU A N 1
ATOM 2399 C CA . LEU A 1 313 ? -1.596 10.662 0.353 1.00 89.38 313 LEU A CA 1
ATOM 2400 C C . LEU A 1 313 ? -2.832 11.041 1.159 1.00 89.38 313 LEU A C 1
ATOM 2402 O O . LEU A 1 313 ? -3.931 10.545 0.926 1.00 89.38 313 LEU A O 1
ATOM 2406 N N . PHE A 1 314 ? -2.659 12.010 2.045 1.00 86.12 314 PHE A N 1
ATOM 2407 C CA . PHE A 1 314 ? -3.743 12.631 2.778 1.00 86.12 314 PHE A CA 1
ATOM 2408 C C . PHE A 1 314 ? -4.133 13.962 2.151 1.00 86.12 314 PHE A C 1
ATOM 2410 O O . PHE A 1 314 ? -3.296 14.840 1.920 1.00 86.12 314 PHE A O 1
ATOM 2417 N N . TYR A 1 315 ? -5.430 14.119 1.928 1.00 83.50 315 TYR A N 1
ATOM 2418 C CA . TYR A 1 315 ? -6.039 15.366 1.502 1.00 83.50 315 TYR A CA 1
ATOM 2419 C C . TYR A 1 315 ? -6.856 15.911 2.675 1.00 83.50 315 TYR A C 1
ATOM 2421 O O . TYR A 1 315 ? -7.760 15.213 3.133 1.00 83.50 315 TYR A O 1
ATOM 2429 N N . PRO A 1 316 ? -6.549 17.122 3.173 1.00 74.69 316 PRO A N 1
ATOM 2430 C CA . PRO A 1 316 ? -7.372 17.779 4.179 1.00 74.69 316 PRO A CA 1
ATOM 2431 C C . PRO A 1 316 ? -8.824 17.902 3.706 1.00 74.69 316 PRO A C 1
ATOM 2433 O O . PRO A 1 316 ? -9.069 18.141 2.524 1.00 74.69 316 PRO A O 1
ATOM 2436 N N . GLY A 1 317 ? -9.764 17.744 4.639 1.00 69.00 317 GLY A N 1
ATOM 2437 C CA . GLY A 1 317 ? -11.194 17.808 4.353 1.00 69.00 317 GLY A CA 1
ATOM 2438 C C . GLY A 1 317 ? -11.704 19.201 3.925 1.00 69.00 317 GLY A C 1
ATOM 2439 O O . GLY A 1 317 ? -10.970 20.192 3.920 1.00 69.00 317 GLY A O 1
ATOM 2440 N N . PRO A 1 318 ? -13.003 19.313 3.617 1.00 57.47 318 PRO A N 1
ATOM 2441 C CA . PRO A 1 318 ? -13.658 20.482 3.076 1.00 57.47 318 PRO A CA 1
ATOM 2442 C C . PRO A 1 318 ? -13.865 21.499 4.204 1.00 57.47 318 PRO A C 1
ATOM 2444 O O . PRO A 1 318 ? -14.180 21.158 5.344 1.00 57.47 318 PRO A O 1
ATOM 2447 N N . GLY A 1 319 ? -13.691 22.778 3.886 1.00 60.16 319 GLY A N 1
ATOM 2448 C CA . GLY A 1 319 ? -13.718 23.858 4.880 1.00 60.16 319 GLY A CA 1
ATOM 2449 C C . GLY A 1 319 ? -12.339 24.222 5.425 1.00 60.16 319 GLY A C 1
ATOM 2450 O O . GLY A 1 319 ? -12.202 25.244 6.094 1.00 60.16 319 GLY A O 1
ATOM 2451 N N . VAL A 1 320 ? -11.312 23.453 5.067 1.00 62.78 320 VAL A N 1
ATOM 2452 C CA . VAL A 1 320 ? -9.925 23.892 5.152 1.00 62.78 320 VAL A CA 1
ATOM 2453 C C . VAL A 1 320 ? -9.574 24.561 3.822 1.00 62.78 320 VAL A C 1
ATOM 2455 O O . VAL A 1 320 ? -9.804 23.980 2.765 1.00 62.78 320 VAL A O 1
ATOM 2458 N N . ASP A 1 321 ? -9.102 25.811 3.851 1.00 56.09 321 ASP A N 1
ATOM 2459 C CA . ASP A 1 321 ? -8.838 26.575 2.626 1.00 56.09 321 ASP A CA 1
ATOM 2460 C C . ASP A 1 321 ? -7.807 25.827 1.752 1.00 56.09 321 ASP A C 1
ATOM 2462 O O . ASP A 1 321 ? -6.656 25.666 2.176 1.00 56.09 321 ASP A O 1
ATOM 2466 N N . PRO A 1 322 ? -8.175 25.355 0.545 1.00 56.53 322 PRO A N 1
ATOM 2467 C CA . PRO A 1 322 ? -7.263 24.625 -0.332 1.00 56.53 322 PRO A CA 1
ATOM 2468 C C . PRO A 1 322 ? -6.150 25.516 -0.906 1.00 56.53 322 PRO A C 1
ATOM 2470 O O . PRO A 1 322 ? -5.132 25.002 -1.364 1.00 56.53 322 PRO A O 1
ATOM 2473 N N . ALA A 1 323 ? -6.292 26.848 -0.861 1.00 52.00 323 ALA A N 1
ATOM 2474 C CA . ALA A 1 323 ? -5.194 27.767 -1.165 1.00 52.00 323 ALA A CA 1
ATOM 2475 C C . ALA A 1 323 ? -4.116 27.762 -0.065 1.00 52.00 323 ALA A C 1
ATOM 2477 O O . ALA A 1 323 ? -2.968 28.128 -0.322 1.00 52.00 323 ALA A O 1
ATOM 2478 N N . ILE A 1 324 ? -4.475 27.327 1.146 1.00 56.59 324 ILE A N 1
ATOM 2479 C CA . ILE A 1 324 ? -3.608 27.298 2.329 1.00 56.59 324 ILE A CA 1
ATOM 2480 C C . ILE A 1 324 ? -3.151 25.867 2.638 1.00 56.59 324 ILE A C 1
ATOM 2482 O O . ILE A 1 324 ? -2.028 25.666 3.104 1.00 56.59 324 ILE A O 1
ATOM 2486 N N . THR A 1 325 ? -3.972 24.858 2.340 1.00 65.81 325 THR A N 1
ATOM 2487 C CA . THR A 1 325 ? -3.715 23.476 2.750 1.00 65.81 325 THR A CA 1
ATOM 2488 C C . THR A 1 325 ? -3.357 22.547 1.607 1.00 65.81 325 THR A C 1
ATOM 2490 O O . THR A 1 325 ? -4.055 22.384 0.612 1.00 65.81 325 THR A O 1
ATOM 2493 N N . LYS A 1 326 ? -2.173 21.962 1.767 1.00 72.94 326 LYS A N 1
ATOM 2494 C CA . LYS A 1 326 ? -1.492 21.130 0.785 1.00 72.94 326 LYS A CA 1
ATOM 2495 C C . LYS A 1 326 ? -1.772 19.667 1.111 1.00 72.94 326 LYS A C 1
ATOM 2497 O O . LYS A 1 326 ? -1.796 19.326 2.297 1.00 72.94 326 LYS A O 1
ATOM 2502 N N . PRO A 1 327 ? -1.927 18.790 0.105 1.00 83.69 327 PRO A N 1
ATOM 2503 C CA . PRO A 1 327 ? -1.904 17.361 0.368 1.00 83.69 327 PRO A CA 1
ATOM 2504 C C . PRO A 1 327 ? -0.596 16.980 1.066 1.00 83.69 327 PRO A C 1
ATOM 2506 O O . PRO A 1 327 ? 0.460 17.564 0.792 1.00 83.69 327 PRO A O 1
ATOM 2509 N N . THR A 1 328 ? -0.685 16.008 1.969 1.00 84.62 328 THR A N 1
ATOM 2510 C CA . THR A 1 328 ? 0.460 15.472 2.707 1.00 84.62 328 THR A CA 1
ATOM 2511 C C . THR A 1 328 ? 0.727 14.041 2.265 1.00 84.62 328 THR A C 1
ATOM 2513 O O . THR A 1 328 ? -0.144 13.187 2.367 1.00 84.62 328 THR A O 1
ATOM 2516 N N . LEU A 1 329 ? 1.927 13.778 1.759 1.00 88.44 329 LEU A N 1
ATOM 2517 C CA . LEU A 1 329 ? 2.449 12.443 1.513 1.00 88.44 329 LEU A CA 1
ATOM 2518 C C . LEU A 1 329 ? 3.113 11.945 2.794 1.00 88.44 329 LEU A C 1
ATOM 2520 O O . LEU A 1 329 ? 4.146 12.481 3.203 1.00 88.44 329 LEU A O 1
ATOM 2524 N N . TYR A 1 330 ? 2.533 10.915 3.395 1.00 88.94 330 TYR A N 1
ATOM 2525 C CA . TYR A 1 330 ? 3.153 10.187 4.492 1.00 88.94 330 TYR A CA 1
ATOM 2526 C C . TYR A 1 330 ? 3.978 9.037 3.938 1.00 88.94 330 TYR A C 1
ATOM 2528 O O . TYR A 1 330 ? 3.533 8.336 3.029 1.00 88.94 330 TYR A O 1
ATOM 2536 N N . ILE A 1 331 ? 5.181 8.857 4.476 1.00 89.38 331 ILE A N 1
ATOM 2537 C CA . ILE A 1 331 ? 6.116 7.811 4.063 1.00 89.38 331 ILE A CA 1
ATOM 2538 C C . ILE A 1 331 ? 6.565 7.052 5.306 1.00 89.38 331 ILE A C 1
ATOM 2540 O O . ILE A 1 331 ? 7.110 7.656 6.227 1.00 89.38 331 ILE A O 1
ATOM 2544 N N . CYS A 1 332 ? 6.382 5.737 5.312 1.00 89.12 332 CYS A N 1
ATOM 2545 C CA . CYS A 1 332 ? 7.002 4.853 6.288 1.00 89.12 332 CYS A CA 1
ATOM 2546 C C . CYS A 1 332 ? 8.365 4.387 5.781 1.00 89.12 332 CYS A C 1
ATOM 2548 O O . CYS A 1 332 ? 8.547 4.105 4.595 1.00 89.12 332 CYS A O 1
ATOM 2550 N N . SER A 1 333 ? 9.319 4.333 6.700 1.00 87.06 333 SER A N 1
ATOM 2551 C CA . SER A 1 333 ? 10.704 3.954 6.456 1.00 87.06 333 SER A CA 1
ATOM 2552 C C . SER A 1 333 ? 11.119 2.875 7.454 1.00 87.06 333 SER A C 1
ATOM 2554 O O . SER A 1 333 ? 10.698 2.925 8.606 1.00 87.06 333 SER A O 1
ATOM 2556 N N . VAL A 1 334 ? 11.942 1.915 7.033 1.00 79.88 334 VAL A N 1
ATOM 2557 C CA . VAL A 1 334 ? 12.450 0.830 7.906 1.00 79.88 334 VAL A CA 1
ATOM 2558 C C . VAL A 1 334 ? 13.761 1.228 8.605 1.00 79.88 334 VAL A C 1
ATOM 2560 O O . VAL A 1 334 ? 14.222 0.562 9.523 1.00 79.88 334 VAL A O 1
ATOM 2563 N N . GLY A 1 335 ? 14.373 2.350 8.215 1.00 76.31 335 GLY A N 1
ATOM 2564 C CA . GLY A 1 335 ? 15.695 2.746 8.706 1.00 76.31 335 GLY A CA 1
ATOM 2565 C C . GLY A 1 335 ? 16.808 2.300 7.760 1.00 76.31 335 GLY A C 1
ATOM 2566 O O . GLY A 1 335 ? 16.560 1.889 6.634 1.00 76.31 335 GLY A O 1
ATOM 2567 N N . SER A 1 336 ? 18.070 2.437 8.154 1.00 69.56 336 SER A N 1
ATOM 2568 C CA . SER A 1 336 ? 19.196 2.150 7.253 1.00 69.56 336 SER A CA 1
ATOM 2569 C C . SER A 1 336 ? 19.401 0.645 7.092 1.00 69.56 336 SER A C 1
ATOM 2571 O O . SER A 1 336 ? 19.808 0.012 8.054 1.00 69.56 336 SER A O 1
ATOM 2573 N N . LEU A 1 337 ? 19.195 0.073 5.901 1.00 67.44 337 LEU A N 1
ATOM 2574 C CA . LEU A 1 337 ? 19.563 -1.320 5.610 1.00 67.44 337 LEU A CA 1
ATOM 2575 C C . LEU A 1 337 ? 21.010 -1.412 5.114 1.00 67.44 337 LEU A C 1
ATOM 2577 O O . LEU A 1 337 ? 21.474 -0.560 4.353 1.00 67.44 337 LEU A O 1
ATOM 2581 N N . THR A 1 338 ? 21.733 -2.464 5.503 1.00 64.25 338 THR A N 1
ATOM 2582 C CA . THR A 1 338 ? 23.051 -2.737 4.919 1.00 64.25 338 THR A CA 1
ATOM 2583 C C . THR A 1 338 ? 22.902 -3.355 3.518 1.00 64.25 338 THR A C 1
ATOM 2585 O O . THR A 1 338 ? 21.940 -4.089 3.261 1.00 64.25 338 THR A O 1
ATOM 2588 N N . PRO A 1 339 ? 23.842 -3.110 2.585 1.00 59.66 339 PRO A N 1
ATOM 2589 C CA . PRO A 1 339 ? 23.817 -3.727 1.256 1.00 59.66 339 PRO A CA 1
ATOM 2590 C C . PRO A 1 339 ? 23.769 -5.263 1.289 1.00 59.66 339 PRO A C 1
ATOM 2592 O O . PRO A 1 339 ? 23.194 -5.890 0.398 1.00 59.66 339 PRO A O 1
ATOM 2595 N N . GLU A 1 340 ? 24.347 -5.886 2.320 1.00 58.78 340 GLU A N 1
ATOM 2596 C CA . GLU A 1 340 ? 24.340 -7.336 2.508 1.00 58.78 340 GLU A CA 1
ATOM 2597 C C . GLU A 1 340 ? 22.922 -7.886 2.707 1.00 58.78 340 GLU A C 1
ATOM 2599 O O . GLU A 1 340 ? 22.580 -8.883 2.063 1.00 58.78 340 GLU A O 1
ATOM 2604 N N . VAL A 1 341 ? 22.093 -7.216 3.520 1.00 61.16 341 VAL A N 1
ATOM 2605 C CA . VAL A 1 341 ? 20.673 -7.563 3.726 1.00 61.16 341 VAL A CA 1
ATOM 2606 C C . VAL A 1 341 ? 19.923 -7.503 2.398 1.00 61.16 341 VAL A C 1
ATOM 2608 O O . VAL A 1 341 ? 19.278 -8.471 2.003 1.00 61.16 341 VAL A O 1
ATOM 2611 N N . MET A 1 342 ? 20.091 -6.408 1.653 1.00 55.75 342 MET A N 1
ATOM 2612 C CA . MET A 1 342 ? 19.399 -6.191 0.376 1.00 55.75 342 MET A CA 1
ATOM 2613 C C . MET A 1 342 ? 19.797 -7.192 -0.718 1.00 55.75 342 MET A C 1
ATOM 2615 O O . MET A 1 342 ? 19.011 -7.474 -1.615 1.00 55.75 342 MET A O 1
ATOM 2619 N N . SER A 1 343 ? 21.009 -7.752 -0.657 1.00 53.62 343 SER A N 1
ATOM 2620 C CA . SER A 1 343 ? 21.504 -8.729 -1.640 1.00 53.62 343 SER A CA 1
ATOM 2621 C C . SER A 1 343 ? 21.046 -10.173 -1.390 1.00 53.62 343 SER A C 1
ATOM 2623 O O . SER A 1 343 ? 21.452 -11.083 -2.117 1.00 53.62 343 SER A O 1
ATOM 2625 N N . GLY A 1 344 ? 20.300 -10.410 -0.305 1.00 48.41 344 GLY A N 1
ATOM 2626 C CA . GLY A 1 344 ? 19.890 -11.738 0.149 1.00 48.41 344 GLY A CA 1
ATOM 2627 C C . GLY A 1 344 ? 21.025 -12.693 0.520 1.00 48.41 344 GLY A C 1
ATOM 2628 O O . GLY A 1 344 ? 20.781 -13.875 0.751 1.00 48.41 344 GLY A O 1
ATOM 2629 N N . LYS A 1 345 ? 22.263 -12.187 0.590 1.00 46.25 345 LYS A N 1
ATOM 2630 C CA . LYS A 1 345 ? 23.444 -12.905 1.090 1.00 46.25 345 LYS A CA 1
ATOM 2631 C C . LYS A 1 345 ? 23.736 -12.606 2.562 1.00 46.25 345 LYS A C 1
ATOM 2633 O O . LYS A 1 345 ? 24.573 -13.288 3.150 1.00 46.25 345 LYS A O 1
ATOM 2638 N N . GLY A 1 346 ? 23.089 -11.591 3.135 1.00 48.00 346 GLY A N 1
ATOM 2639 C CA . GLY A 1 346 ? 23.111 -11.297 4.562 1.00 48.00 346 GLY A CA 1
ATOM 2640 C C . GLY A 1 346 ? 22.121 -12.164 5.337 1.00 48.00 346 GLY A C 1
ATOM 2641 O O . GLY A 1 346 ? 21.065 -12.537 4.831 1.00 48.00 346 GLY A O 1
ATOM 2642 N N . ASP A 1 347 ? 22.469 -12.474 6.582 1.00 45.62 347 ASP A N 1
ATOM 2643 C CA . ASP A 1 347 ? 21.512 -12.989 7.555 1.00 45.62 347 ASP A CA 1
ATOM 2644 C C . ASP A 1 347 ? 20.539 -11.853 7.895 1.00 45.62 347 ASP A C 1
ATOM 2646 O O . ASP A 1 347 ? 20.961 -10.817 8.414 1.00 45.62 347 ASP A O 1
ATOM 2650 N N . TRP A 1 348 ? 19.252 -12.012 7.582 1.00 47.59 348 TRP A N 1
ATOM 2651 C CA . TRP A 1 348 ? 18.221 -11.020 7.911 1.00 47.59 348 TRP A CA 1
ATOM 2652 C C . TRP A 1 348 ? 18.123 -10.750 9.419 1.00 47.59 348 TRP A C 1
ATOM 2654 O O . TRP A 1 348 ? 17.627 -9.699 9.807 1.00 47.59 348 TRP A O 1
ATOM 2664 N N . LEU A 1 349 ? 18.692 -11.607 10.279 1.00 40.88 349 LEU A N 1
ATOM 2665 C CA . LEU A 1 349 ? 18.890 -11.305 11.701 1.00 40.88 349 LEU A CA 1
ATOM 2666 C C . LEU A 1 349 ? 19.792 -10.076 11.942 1.00 40.88 349 LEU A C 1
ATOM 2668 O O . LEU A 1 349 ? 19.804 -9.536 13.040 1.00 40.88 349 LEU A O 1
ATOM 2672 N N . THR A 1 350 ? 20.528 -9.578 10.942 1.00 41.69 350 THR A N 1
ATOM 2673 C CA . THR A 1 350 ? 21.259 -8.299 11.045 1.00 41.69 350 THR A CA 1
ATOM 2674 C C . THR A 1 350 ? 20.358 -7.069 10.864 1.00 41.69 350 THR A C 1
ATOM 2676 O O . THR A 1 350 ? 20.730 -5.980 11.302 1.00 41.69 350 THR A O 1
ATOM 2679 N N . VAL A 1 351 ? 19.136 -7.235 10.341 1.00 40.06 351 VAL A N 1
ATOM 2680 C CA . VAL A 1 351 ? 18.082 -6.200 10.326 1.00 40.06 351 VAL A CA 1
ATOM 2681 C C . VAL A 1 351 ? 17.561 -5.914 11.739 1.00 40.06 351 VAL A C 1
ATOM 2683 O O . VAL A 1 351 ? 17.148 -4.804 12.030 1.00 40.06 351 VAL A O 1
ATOM 2686 N N . SER A 1 352 ? 17.685 -6.833 12.700 1.00 38.00 352 SER A N 1
ATOM 2687 C CA . SER A 1 352 ? 17.392 -6.497 14.105 1.00 38.00 352 SER A CA 1
ATOM 2688 C C . SER A 1 352 ? 18.512 -5.679 14.776 1.00 38.00 352 SER A C 1
ATOM 2690 O O . SER A 1 352 ? 18.457 -5.429 15.977 1.00 38.00 352 SER A O 1
ATOM 2692 N N . SER A 1 353 ? 19.571 -5.317 14.037 1.00 38.28 353 SER A N 1
ATOM 2693 C CA . SER A 1 353 ? 20.730 -4.553 14.530 1.00 38.28 353 SER A CA 1
ATOM 2694 C C . SER A 1 353 ? 20.958 -3.228 13.795 1.00 38.28 353 SER A C 1
ATOM 2696 O O . SER A 1 353 ? 22.049 -2.663 13.891 1.00 38.28 353 SER A O 1
ATOM 2698 N N . LEU A 1 354 ? 19.956 -2.736 13.051 1.00 43.47 354 LEU A N 1
ATOM 2699 C CA . LEU A 1 354 ? 20.072 -1.478 12.310 1.00 43.47 354 LEU A CA 1
ATOM 2700 C C . LEU A 1 354 ? 20.402 -0.310 13.244 1.00 43.47 354 LEU A C 1
ATOM 2702 O O . LEU A 1 354 ? 19.917 -0.225 14.372 1.00 43.47 354 LEU A O 1
ATOM 2706 N N . ASP A 1 355 ? 21.230 0.612 12.752 1.00 40.44 355 ASP A N 1
ATOM 2707 C CA . ASP A 1 355 ? 21.526 1.858 13.456 1.00 40.44 355 ASP A CA 1
ATOM 2708 C C . ASP A 1 355 ? 20.313 2.790 13.345 1.00 40.44 355 ASP A C 1
ATOM 2710 O O . ASP A 1 355 ? 20.115 3.518 12.369 1.00 40.44 355 ASP A O 1
ATOM 2714 N N . THR A 1 356 ? 19.453 2.708 14.352 1.00 40.62 356 THR A N 1
ATOM 2715 C CA . THR A 1 356 ? 18.190 3.434 14.486 1.00 40.62 356 THR A CA 1
ATOM 2716 C C . THR A 1 356 ? 18.463 4.834 15.026 1.00 40.62 356 THR A C 1
ATOM 2718 O O . THR A 1 356 ? 17.991 5.198 16.101 1.00 40.62 356 THR A O 1
ATOM 2721 N N . LYS A 1 357 ? 19.303 5.616 14.350 1.00 34.38 357 LYS A N 1
ATOM 2722 C CA . LYS A 1 357 ? 19.666 6.981 14.777 1.00 34.38 357 LYS A CA 1
ATOM 2723 C C . LYS A 1 357 ? 19.450 8.029 13.694 1.00 34.38 357 LYS A C 1
ATOM 2725 O O . LYS A 1 357 ? 20.150 9.039 13.663 1.00 34.38 357 LYS A O 1
ATOM 2730 N N . LEU A 1 358 ? 18.485 7.809 12.808 1.00 33.78 358 LEU A N 1
ATOM 2731 C CA . LEU A 1 358 ? 18.053 8.847 11.881 1.00 33.78 358 LEU A CA 1
ATOM 2732 C C . LEU A 1 358 ? 16.766 9.497 12.404 1.00 33.7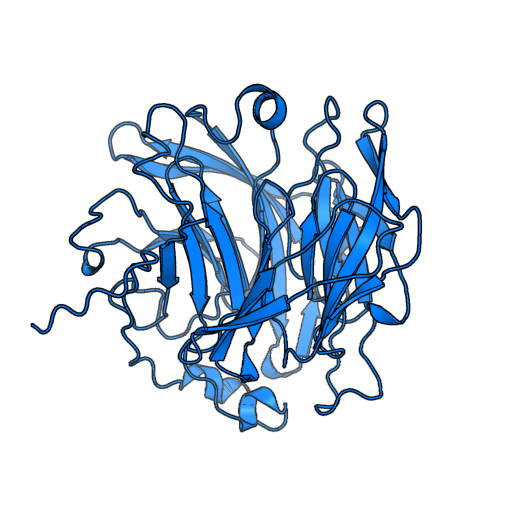8 358 LEU A C 1
ATOM 2734 O O . LEU A 1 358 ? 15.689 8.902 12.357 1.00 33.78 358 LEU A O 1
ATOM 2738 N N . GLU A 1 359 ? 16.896 10.720 12.915 1.00 32.78 359 GLU A N 1
ATOM 2739 C CA . GLU A 1 359 ? 15.785 11.652 13.104 1.00 32.78 359 GLU A CA 1
ATOM 2740 C C . GLU A 1 359 ? 15.701 12.533 11.856 1.00 32.78 359 GLU A C 1
ATOM 2742 O O . GLU A 1 359 ? 16.615 13.309 11.582 1.00 32.78 359 GLU A O 1
ATOM 2747 N N . ILE A 1 360 ? 14.625 12.423 11.071 1.00 34.16 360 ILE A N 1
ATOM 2748 C CA . ILE A 1 360 ? 14.345 13.399 10.015 1.00 34.16 360 ILE A CA 1
ATOM 2749 C C . ILE A 1 360 ? 12.870 13.789 10.083 1.00 34.16 360 ILE A C 1
ATOM 2751 O O . ILE A 1 360 ? 11.996 13.075 9.600 1.00 34.16 360 ILE A O 1
ATOM 2755 N N . MET A 1 361 ? 12.611 14.960 10.651 1.00 30.88 361 MET A N 1
ATOM 2756 C CA . MET A 1 361 ? 11.318 15.630 10.607 1.00 30.88 361 MET A CA 1
ATOM 2757 C C . MET A 1 361 ? 11.249 16.442 9.308 1.00 30.88 361 MET A C 1
ATOM 2759 O O . MET A 1 361 ? 12.135 17.258 9.051 1.00 30.88 361 MET A O 1
ATOM 2763 N N . VAL A 1 362 ? 10.247 16.212 8.454 1.00 34.00 362 VAL A N 1
ATOM 2764 C CA . VAL A 1 362 ? 10.120 16.958 7.191 1.00 34.00 362 VAL A CA 1
ATOM 2765 C C . VAL A 1 362 ? 8.749 17.606 7.059 1.00 34.00 362 VAL A C 1
ATOM 2767 O O . VAL A 1 362 ? 7.705 16.971 7.199 1.00 34.00 362 VAL A O 1
ATOM 2770 N N . THR A 1 363 ? 8.788 18.900 6.747 1.00 30.23 363 THR A N 1
ATOM 2771 C CA . THR A 1 363 ? 7.678 19.684 6.214 1.00 30.23 363 THR A CA 1
ATOM 2772 C C . THR A 1 363 ? 8.145 20.224 4.867 1.00 30.23 363 THR A C 1
ATOM 2774 O O . THR A 1 363 ? 8.893 21.193 4.813 1.00 30.23 363 THR A O 1
ATOM 2777 N N . VAL A 1 364 ? 7.754 19.590 3.756 1.00 31.06 364 VAL A N 1
ATOM 2778 C CA . VAL A 1 364 ? 8.009 20.182 2.431 1.00 31.06 364 VAL A CA 1
ATOM 2779 C C . VAL A 1 364 ? 6.888 21.165 2.126 1.00 31.06 364 VAL A C 1
ATOM 2781 O O . VAL A 1 364 ? 5.763 20.798 1.826 1.00 31.06 364 VAL A O 1
ATOM 2784 N N . THR A 1 365 ? 7.160 22.454 2.182 1.00 29.72 365 THR A N 1
ATOM 2785 C CA . THR A 1 365 ? 6.483 23.370 1.270 1.00 29.72 365 THR A CA 1
ATOM 2786 C C . THR A 1 365 ? 7.349 23.472 0.028 1.00 29.72 365 THR A C 1
ATOM 2788 O O . THR A 1 365 ? 8.550 23.255 0.072 1.00 29.72 365 THR A O 1
ATOM 2791 N N . THR A 1 366 ? 6.774 23.795 -1.122 1.00 30.77 366 THR A N 1
ATOM 2792 C CA . THR A 1 366 ? 7.572 24.044 -2.332 1.00 30.77 366 THR A CA 1
ATOM 2793 C C . THR A 1 366 ? 8.487 25.286 -2.212 1.00 30.77 366 THR A C 1
ATOM 2795 O O . THR A 1 366 ? 9.160 25.642 -3.175 1.00 30.77 366 THR A O 1
ATOM 2798 N N . GLU A 1 367 ? 8.507 25.927 -1.040 1.00 29.61 367 GLU A N 1
ATOM 2799 C CA . GLU A 1 367 ? 9.603 26.733 -0.512 1.00 29.61 367 GLU A CA 1
ATOM 2800 C C . GLU A 1 367 ? 10.427 25.874 0.454 1.00 29.61 367 GLU A C 1
ATOM 2802 O O . GLU A 1 367 ? 9.910 25.393 1.466 1.00 29.61 367 GLU A O 1
ATOM 2807 N N . ILE A 1 368 ? 11.708 25.691 0.128 1.00 32.78 368 ILE A N 1
ATOM 2808 C CA . ILE A 1 368 ? 12.709 25.199 1.070 1.00 32.78 368 ILE A CA 1
ATOM 2809 C C . ILE A 1 368 ? 13.084 26.390 1.955 1.00 32.78 368 ILE A C 1
ATOM 2811 O O . ILE A 1 368 ? 13.887 27.231 1.548 1.00 32.78 368 ILE A O 1
ATOM 2815 N N . THR A 1 369 ? 12.495 26.488 3.143 1.00 25.38 369 THR A N 1
ATOM 2816 C CA . THR A 1 369 ? 12.932 27.454 4.157 1.00 25.38 369 THR A CA 1
ATOM 2817 C C . THR A 1 369 ? 13.867 26.730 5.117 1.00 25.38 369 THR A C 1
ATOM 2819 O O . THR A 1 369 ? 13.451 25.815 5.822 1.00 25.38 369 THR A O 1
ATOM 2822 N N . TYR A 1 370 ? 15.148 27.099 5.107 1.00 27.81 370 TYR A N 1
ATOM 2823 C CA . TYR A 1 370 ? 16.109 26.642 6.109 1.00 27.81 370 TYR A CA 1
ATOM 2824 C C . TYR A 1 370 ? 15.984 27.550 7.335 1.00 27.81 370 TYR A C 1
ATOM 2826 O O . TYR A 1 370 ? 16.422 28.699 7.282 1.00 27.81 370 TYR A O 1
ATOM 2834 N N . GLU A 1 371 ? 15.418 27.053 8.432 1.00 22.64 371 GLU A N 1
ATOM 2835 C CA . GLU A 1 371 ? 15.666 27.644 9.748 1.00 22.64 371 GLU A CA 1
ATOM 2836 C C . GLU A 1 371 ? 16.793 26.858 10.417 1.00 22.64 371 GLU A C 1
ATOM 2838 O O . GLU A 1 371 ? 16.673 25.668 10.703 1.00 22.64 371 GLU A O 1
ATOM 2843 N N . TYR A 1 372 ? 17.932 27.526 10.594 1.00 21.33 372 TYR A N 1
ATOM 2844 C CA . TYR A 1 372 ? 19.004 27.038 11.451 1.00 21.33 372 TYR A CA 1
ATOM 2845 C C . TYR A 1 372 ? 18.631 27.396 12.890 1.00 21.33 372 TYR A C 1
ATOM 2847 O O . TYR A 1 372 ? 18.512 28.584 13.197 1.00 21.33 372 TYR A O 1
ATOM 2855 N N . VAL A 1 373 ? 18.459 26.385 13.743 1.00 28.83 373 VAL A N 1
ATOM 2856 C CA . VAL A 1 373 ? 18.455 26.559 15.205 1.00 28.83 373 VAL A CA 1
ATOM 2857 C C . VAL A 1 373 ? 19.874 26.407 15.728 1.00 28.83 373 VAL A C 1
ATOM 2859 O O . VAL A 1 373 ? 20.544 25.427 15.323 1.00 28.83 373 VAL A O 1
#

Radius of gyration: 19.2 Å; chains: 1; bounding box: 48×48×52 Å

Sequence (373 aa):
MLLRVSVLYPSSTEKLPSDTWPEGISVRRTGDILVTCLDEPDILVINVAEDPDEPENRLVKRLHRFPDANGIYGIGRVPRPDDDAAGYDVPVDEEEFAVVTGTADVSKYLFGNWTLWRITLGTDRLTGFTTVLSSRRVESEDLQDFGFFQGMVGVRPTGAPANKMAACDLTRGRLCLLDIETGSVDVVSDHDILSPSPYSRDNSVFGANRVRFTENHAWVTSWSDGALLRIPVSRDSATGLIRATGPPERMAEGFQAPDGLSITRDGTTAYIGSISTSTLWRVDGLSDEYDSEPTSTVTAVRTDLATPTAMDLFYPGPGVDPAITKPTLYICSVGSLTPEVMSGKGDWLTVSSLDTKLEIMVTVTTEITYEYV

Organism: NCBI:txid1094350

Foldseek 3Di:
DWEWEWEAACFALNHDPLLFAWFEWDAALQRWIWTWTAQAQWIWIWRCPPDVPCSSPTDIDTADGDPPFRTWAYKEWQDDLCCVPFNSFDDDQKTKMKTWTWYDPPLVRATAPIWIKIWIWGADPVPRDIHTPDIDIADDPQRRPQRGWAAKYFDWDNQADRFWIWIARFQQQFIWIAGNNHRHIDTQDRDVQSHQDCPQPLSDSTGWHHWDDAQFWIWTQTARQQFIKIFGWDADNVVRDIHGPDHIDTLDGDAHRWAEWDADNVRFKIWTQRQVQLWIKIWGRGDSDPPDDRPIDIDTPDRNHFRWHYKYWDDHHPPPPPVPDHIYIYTYHLGHDDVCSVSSNDRCVCSSVHPSNDHDGTTGTVDPDDDDD

Secondary structure (DSSP, 8-state):
---EEEEE-TTSSS---TT--EEEEEE-TTSPEEEEESS-SEEEEE-SSS-SS-GGG--EEEEEE-TT-SEEEEEEEPP-TTHHHH-TTS--SEEEEEEEEEEEEGGGTEEEEEEEEEEEEEE-TTT--EEEEEEEEE--SGGGG-SSEEEEEEE--TTS-S-EEEEEETTTTEEEEEETTT--EEEEEE-GGGSPPTT-TT-----EEEEEE-SSEEEEEETTTTEEEEEEEEEETTTTEEEE-S--EEEEE--SSEEEEEE-TTSSEEEEEETTTTEEEEEE---S-TTS----EEEEEES--S-EEEEEEE---TTS-TTT---EEEEEE-----HHHHTT-S-GGGGGG------------SS------

pLDDT: mean 81.35, std 19.36, range [21.33, 98.5]

InterPro domains:
  IPR011042 Six-bladed beta-propeller, TolB-like [G3DSA:2.120.10.30] (8-345)
  IPR052998 Hetero-Diels-Alderase-like [PTHR42060] (14-291)